Protein AF-A0A416JTW6-F1 (afdb_monomer_lite)

Secondary structure (DSSP, 8-state):
--EEEEEEES-SS-TTSS-EEEEE-HHHHHHHHHHS-TT-TT---EEEEEEESSSTTTT-EEESEETTEE-HHHHTT-HHHHH-HHHHHHHHHHHHH-TTSEETTHHHHHHHHH-TT-THHHHTTTSSSGGG---S-S------S-------PPPHHHHHHHHHHHHHH-PPPP-----------

Sequence (185 aa):
MGQITFYTAECMEFPSLGEYHNNLTLQEAVAAYQAIPANRLHGIKGIGFTLEDGSIYSGMEYPLVRGNRIDLDNLCLVEHFKESPLVQEAVIDLVRALPDLTVDDRENFLLMLTDPKNHLKNAEVQVEDDYGMIDGIINNGERSKDKEPGMDKPSVLGQLSQAKKECAERKPPELGKPGKDEPEL

Structure (mmCIF, N/CA/C/O backbone):
data_AF-A0A416JTW6-F1
#
_entry.id   AF-A0A416JTW6-F1
#
loop_
_atom_site.group_PDB
_atom_site.id
_atom_site.type_symbol
_atom_site.label_atom_id
_atom_site.label_alt_id
_atom_site.label_comp_id
_atom_site.label_asym_id
_atom_site.label_entity_id
_atom_site.label_seq_id
_atom_site.pdbx_PDB_ins_code
_atom_site.Cartn_x
_atom_site.Cartn_y
_atom_site.Cartn_z
_atom_site.occupancy
_atom_site.B_iso_or_equiv
_atom_site.auth_seq_id
_atom_site.auth_comp_id
_atom_site.auth_asym_id
_atom_site.auth_atom_id
_atom_site.pdbx_PDB_model_num
ATOM 1 N N . MET A 1 1 ? -16.088 13.404 3.986 1.00 62.94 1 MET A N 1
ATOM 2 C CA . MET A 1 1 ? -15.730 12.038 3.552 1.00 62.94 1 MET A CA 1
ATOM 3 C C . MET A 1 1 ? -14.269 12.075 3.181 1.00 62.94 1 MET A C 1
ATOM 5 O O . MET A 1 1 ? -13.893 13.030 2.514 1.00 62.94 1 MET A O 1
ATOM 9 N N . GLY A 1 2 ? -13.476 11.112 3.648 1.00 82.81 2 GLY A N 1
ATOM 10 C CA . GLY A 1 2 ? -12.107 10.964 3.165 1.00 82.81 2 GLY A CA 1
ATOM 11 C C . GLY A 1 2 ? -12.083 10.283 1.796 1.00 82.81 2 GLY A C 1
ATOM 12 O O . GLY A 1 2 ? -13.014 9.547 1.463 1.00 82.81 2 GLY A O 1
ATOM 13 N N . GLN A 1 3 ? -11.030 10.516 1.023 1.00 93.00 3 GLN A N 1
ATOM 14 C CA . GLN A 1 3 ? -10.709 9.779 -0.198 1.00 93.00 3 GLN A CA 1
ATOM 15 C C . GLN A 1 3 ? -9.392 9.024 0.008 1.00 93.00 3 GLN A C 1
ATOM 17 O O . GLN A 1 3 ? -8.514 9.492 0.725 1.00 93.00 3 GLN A O 1
ATOM 22 N N . ILE A 1 4 ? -9.244 7.862 -0.625 1.00 94.81 4 ILE A N 1
ATOM 23 C CA . ILE A 1 4 ? -7.961 7.166 -0.745 1.00 94.81 4 ILE A CA 1
ATOM 24 C C . ILE A 1 4 ? -7.639 6.989 -2.230 1.00 94.81 4 ILE A C 1
ATOM 26 O O . ILE A 1 4 ? -8.513 6.630 -3.022 1.00 94.81 4 ILE A O 1
ATOM 30 N N . THR A 1 5 ? -6.402 7.285 -2.614 1.00 97.38 5 THR A N 1
ATOM 31 C CA . THR A 1 5 ? -5.855 7.018 -3.951 1.00 97.38 5 THR A CA 1
ATOM 32 C C . THR A 1 5 ? -4.564 6.224 -3.816 1.00 97.38 5 THR A C 1
ATOM 34 O O . THR A 1 5 ? -3.961 6.183 -2.743 1.00 97.38 5 THR A O 1
ATOM 37 N N . PHE A 1 6 ? -4.146 5.563 -4.892 1.00 97.62 6 PHE A N 1
ATOM 38 C CA . PHE A 1 6 ? -2.972 4.697 -4.885 1.00 97.62 6 PHE A CA 1
ATOM 39 C C . PHE A 1 6 ? -1.895 5.196 -5.842 1.00 97.62 6 PHE A C 1
ATOM 41 O O . PHE A 1 6 ? -2.166 5.868 -6.843 1.00 97.62 6 PHE A O 1
ATOM 48 N N . TYR A 1 7 ? -0.657 4.831 -5.532 1.00 96.88 7 TYR A N 1
ATOM 49 C CA . TYR A 1 7 ? 0.482 4.986 -6.421 1.00 96.88 7 TYR A CA 1
ATOM 50 C C . TYR A 1 7 ? 1.257 3.674 -6.526 1.00 96.88 7 TYR A C 1
ATOM 52 O O . TYR A 1 7 ? 1.125 2.764 -5.707 1.00 96.88 7 TYR A O 1
ATOM 60 N N . THR A 1 8 ? 2.057 3.554 -7.574 1.00 95.62 8 THR A N 1
ATOM 61 C CA . THR A 1 8 ? 2.935 2.417 -7.835 1.00 95.62 8 THR A CA 1
ATOM 62 C C . THR A 1 8 ? 4.278 2.947 -8.293 1.00 95.62 8 THR A C 1
ATOM 64 O O . THR A 1 8 ? 4.330 3.800 -9.177 1.00 95.62 8 THR A O 1
ATOM 67 N N . ALA A 1 9 ? 5.354 2.429 -7.709 1.00 93.88 9 ALA A N 1
ATOM 68 C CA . ALA A 1 9 ? 6.716 2.819 -8.044 1.00 93.88 9 ALA A CA 1
ATOM 69 C C . ALA A 1 9 ? 7.579 1.591 -8.345 1.00 93.88 9 ALA A C 1
ATOM 71 O O . ALA A 1 9 ? 7.446 0.545 -7.708 1.00 93.88 9 ALA A O 1
ATOM 72 N N . GLU A 1 10 ? 8.522 1.743 -9.271 1.00 91.88 10 GLU A N 1
ATOM 73 C CA . GLU A 1 10 ? 9.615 0.797 -9.488 1.00 91.88 10 GLU A CA 1
ATOM 74 C C . GLU A 1 10 ? 10.565 0.754 -8.284 1.00 91.88 10 GLU A C 1
ATOM 76 O O . GLU A 1 10 ? 11.106 -0.305 -7.982 1.00 91.88 10 GLU A O 1
ATOM 81 N N . CYS A 1 11 ? 10.724 1.861 -7.553 1.00 91.06 11 CYS A N 1
ATOM 82 C CA . CYS A 1 11 ? 11.551 1.926 -6.353 1.00 91.06 11 CYS A CA 1
ATOM 83 C C . CYS A 1 11 ? 10.837 2.651 -5.201 1.00 91.06 11 CYS A C 1
ATOM 85 O O . CYS A 1 11 ? 10.720 3.872 -5.200 1.00 91.06 11 CYS A O 1
ATOM 87 N N . MET A 1 12 ? 10.408 1.913 -4.174 1.00 90.31 12 MET A N 1
ATOM 88 C CA . MET A 1 12 ? 9.758 2.472 -2.976 1.00 90.31 12 MET A CA 1
ATOM 89 C C . MET A 1 12 ? 10.723 3.197 -2.015 1.00 90.31 12 MET A C 1
ATOM 91 O O . MET A 1 12 ? 10.277 3.764 -1.021 1.00 90.31 12 MET A O 1
ATOM 95 N N . GLU A 1 13 ? 12.034 3.173 -2.277 1.00 87.88 13 GLU A N 1
ATOM 96 C CA . GLU A 1 13 ? 13.031 3.990 -1.560 1.00 87.88 13 GLU A CA 1
ATOM 97 C C . GLU A 1 13 ? 13.219 5.363 -2.222 1.00 87.88 13 GLU A C 1
ATOM 99 O O . GLU A 1 13 ? 13.427 6.365 -1.541 1.00 87.88 13 GLU A O 1
ATOM 104 N N . PHE A 1 14 ? 13.094 5.416 -3.552 1.00 87.00 14 PHE A N 1
ATOM 105 C CA . PHE A 1 14 ? 13.214 6.627 -4.360 1.00 87.00 14 PHE A CA 1
ATOM 106 C C . PHE A 1 14 ? 12.145 6.611 -5.467 1.00 87.00 14 PHE A C 1
ATOM 108 O O . PHE A 1 14 ? 12.467 6.269 -6.605 1.00 87.00 14 PHE A O 1
ATOM 115 N N . PRO A 1 15 ? 10.879 6.983 -5.181 1.00 82.44 15 PRO A N 1
ATOM 116 C CA . PRO A 1 15 ? 9.777 6.844 -6.144 1.00 82.44 15 PRO A CA 1
ATOM 117 C C . PRO A 1 15 ? 9.966 7.607 -7.463 1.00 82.44 15 PRO A C 1
ATOM 119 O O . PRO A 1 15 ? 9.372 7.247 -8.471 1.00 82.44 15 PRO A O 1
ATOM 122 N N . SER A 1 16 ? 10.832 8.623 -7.485 1.00 81.06 16 SER A N 1
ATOM 123 C CA . SER A 1 16 ? 11.230 9.371 -8.683 1.00 81.06 16 SER A CA 1
ATOM 124 C C . SER A 1 16 ? 12.323 8.701 -9.537 1.00 81.06 16 SER A C 1
ATOM 126 O O . SER A 1 16 ? 12.704 9.252 -10.571 1.00 81.06 16 SER A O 1
ATOM 128 N N . LEU A 1 17 ? 12.848 7.537 -9.131 1.00 82.56 17 LEU A N 1
ATOM 129 C CA . LEU A 1 17 ? 13.844 6.760 -9.873 1.00 82.56 17 LEU A CA 1
ATOM 130 C C . LEU A 1 17 ? 13.213 5.501 -10.482 1.00 82.56 17 LEU A C 1
ATOM 132 O O . LEU A 1 17 ? 13.081 4.469 -9.825 1.00 82.56 17 LEU A O 1
ATOM 136 N N . GLY A 1 18 ? 12.886 5.591 -11.771 1.00 86.06 18 GLY A N 1
ATOM 137 C CA . GLY A 1 18 ? 12.308 4.504 -12.559 1.00 86.06 18 GLY A CA 1
ATOM 138 C C . GLY A 1 18 ? 10.881 4.817 -12.995 1.00 86.06 18 GLY A C 1
ATOM 139 O O . GLY A 1 18 ? 10.525 5.972 -13.228 1.00 86.06 18 GLY A O 1
ATOM 140 N N . GLU A 1 19 ? 10.076 3.774 -13.148 1.00 90.25 19 GLU A N 1
ATOM 141 C CA . GLU A 1 19 ? 8.664 3.884 -13.508 1.00 90.25 19 GLU A CA 1
ATOM 142 C C . GLU A 1 19 ? 7.791 4.246 -12.289 1.00 90.25 19 GLU A C 1
ATOM 144 O O . GLU A 1 19 ? 7.900 3.613 -11.239 1.00 90.25 19 GLU A O 1
ATOM 149 N N . TYR A 1 20 ? 6.923 5.255 -12.417 1.00 93.19 20 TYR A N 1
ATOM 150 C CA . TYR A 1 20 ? 6.040 5.730 -11.344 1.00 93.19 20 TYR A CA 1
ATOM 151 C C . TYR A 1 20 ? 4.679 6.155 -11.909 1.00 93.19 20 TYR A C 1
ATOM 153 O O . TYR A 1 20 ? 4.612 6.876 -12.906 1.00 93.19 20 TYR A O 1
ATOM 161 N N . HIS A 1 21 ? 3.605 5.725 -11.246 1.00 94.31 21 HIS A N 1
ATOM 162 C CA . HIS A 1 21 ? 2.209 5.985 -11.608 1.00 94.31 21 HIS A CA 1
ATOM 163 C C . HIS A 1 21 ? 1.431 6.370 -10.341 1.00 94.31 21 HIS A C 1
ATOM 165 O O . HIS A 1 21 ? 1.578 5.691 -9.328 1.00 94.31 21 HIS A O 1
ATOM 171 N N . ASN A 1 22 ? 0.598 7.414 -10.368 1.00 95.12 22 ASN A N 1
ATOM 172 C CA . ASN A 1 22 ? -0.172 7.869 -9.200 1.00 95.12 22 ASN A CA 1
ATOM 173 C C . ASN A 1 22 ? -1.623 8.241 -9.542 1.00 95.12 22 ASN A C 1
ATOM 175 O O . ASN A 1 22 ? -2.023 8.202 -10.703 1.00 95.12 22 ASN A O 1
ATOM 179 N N . ASN A 1 23 ? -2.405 8.594 -8.513 1.00 95.00 23 ASN A N 1
ATOM 180 C CA . ASN A 1 23 ? -3.848 8.861 -8.607 1.00 95.00 23 ASN A CA 1
ATOM 181 C C . ASN A 1 23 ? -4.662 7.659 -9.130 1.00 95.00 23 ASN A C 1
ATOM 183 O O . ASN A 1 23 ? -5.712 7.828 -9.747 1.00 95.00 23 ASN A O 1
ATOM 187 N N . LEU A 1 24 ? -4.169 6.446 -8.871 1.00 96.62 24 LEU A N 1
ATOM 188 C CA . LEU A 1 24 ? -4.749 5.188 -9.329 1.00 96.62 24 LEU A CA 1
ATOM 189 C C . LEU A 1 24 ? -5.853 4.693 -8.386 1.00 96.62 24 LEU A C 1
ATOM 191 O O . LEU A 1 24 ? -5.835 4.967 -7.181 1.00 96.62 24 LEU A O 1
ATOM 195 N N . THR A 1 25 ? -6.759 3.870 -8.913 1.00 96.88 25 THR A N 1
ATOM 196 C CA . THR A 1 25 ? -7.507 2.898 -8.101 1.00 96.88 25 THR A CA 1
ATOM 197 C C . THR A 1 25 ? -6.591 1.765 -7.621 1.00 96.88 25 THR A C 1
ATOM 199 O O . THR A 1 25 ? -5.505 1.542 -8.163 1.00 96.88 25 THR A O 1
ATOM 202 N N . LEU A 1 26 ? -7.032 1.001 -6.616 1.00 95.88 26 LEU A N 1
ATOM 203 C CA . LEU A 1 26 ? -6.270 -0.143 -6.101 1.00 95.88 26 LEU A CA 1
ATOM 204 C C . LEU A 1 26 ? -6.013 -1.196 -7.193 1.00 95.88 26 LEU A C 1
ATOM 206 O O . LEU A 1 26 ? -4.926 -1.760 -7.273 1.00 95.88 26 LEU A O 1
ATOM 210 N N . GLN A 1 27 ? -6.996 -1.435 -8.062 1.00 96.38 27 GLN A N 1
ATOM 211 C CA . GLN A 1 27 ? -6.914 -2.405 -9.154 1.00 96.38 27 GLN A CA 1
ATOM 212 C C . GLN A 1 27 ? -5.903 -1.970 -10.227 1.00 96.38 27 GLN A C 1
ATOM 214 O O . GLN A 1 27 ? -5.129 -2.796 -10.711 1.00 96.38 27 GLN A O 1
ATOM 219 N N . GLU A 1 28 ? -5.860 -0.679 -10.564 1.00 97.50 28 GLU A N 1
ATOM 220 C CA . GLU A 1 28 ? -4.860 -0.116 -11.482 1.00 97.50 28 GLU A CA 1
ATOM 221 C C . GLU A 1 28 ? -3.451 -0.149 -10.875 1.00 97.50 28 GLU A C 1
ATOM 223 O O . GLU A 1 28 ? -2.501 -0.508 -11.570 1.00 97.50 28 GLU A O 1
ATOM 228 N N . ALA A 1 29 ? -3.309 0.138 -9.576 1.00 96.88 29 ALA A N 1
ATOM 229 C CA . ALA A 1 29 ? -2.034 0.028 -8.866 1.00 96.88 29 ALA A CA 1
ATOM 230 C C . ALA A 1 29 ? -1.525 -1.424 -8.804 1.00 96.88 29 ALA A C 1
ATOM 232 O O . ALA A 1 29 ? -0.354 -1.688 -9.073 1.00 96.88 29 ALA A O 1
ATOM 233 N N . VAL A 1 30 ? -2.406 -2.396 -8.542 1.00 96.31 30 VAL A N 1
ATOM 234 C CA . VAL A 1 30 ? -2.070 -3.829 -8.611 1.00 96.31 30 VAL A CA 1
ATOM 235 C C . VAL A 1 30 ? -1.633 -4.230 -10.025 1.00 96.31 30 VAL A C 1
ATOM 237 O O . VAL A 1 30 ? -0.623 -4.922 -10.173 1.00 96.31 30 VAL A O 1
ATOM 240 N N . ALA A 1 31 ? -2.328 -3.766 -11.068 1.00 96.06 31 ALA A N 1
ATOM 241 C CA . ALA A 1 31 ? -1.964 -4.049 -12.457 1.00 96.06 31 ALA A CA 1
ATOM 242 C C . ALA A 1 31 ? -0.606 -3.431 -12.846 1.00 96.06 31 ALA A C 1
ATOM 244 O O . ALA A 1 31 ? 0.233 -4.115 -13.437 1.00 96.06 31 ALA A O 1
ATOM 245 N N . ALA A 1 32 ? -0.347 -2.176 -12.465 1.00 94.69 32 ALA A N 1
ATOM 246 C CA . ALA A 1 32 ? 0.940 -1.514 -12.674 1.00 94.69 32 ALA A CA 1
ATOM 247 C C . ALA A 1 32 ? 2.072 -2.228 -11.912 1.00 94.69 32 ALA A C 1
ATOM 249 O O . ALA A 1 32 ? 3.123 -2.523 -12.483 1.00 94.69 32 ALA A O 1
ATOM 250 N N . TYR A 1 33 ? 1.839 -2.600 -10.648 1.00 93.94 33 TYR A N 1
ATOM 251 C CA . TYR A 1 33 ? 2.798 -3.351 -9.838 1.00 93.94 33 TYR A CA 1
ATOM 252 C C . TYR A 1 33 ? 3.132 -4.707 -10.470 1.00 93.94 33 TYR A C 1
ATOM 254 O O . TYR A 1 33 ? 4.302 -5.095 -10.494 1.00 93.94 33 TYR A O 1
ATOM 262 N N . GLN A 1 34 ? 2.147 -5.425 -11.017 1.00 92.69 34 GLN A N 1
ATOM 263 C CA . GLN A 1 34 ? 2.380 -6.677 -11.744 1.00 92.69 34 GLN A CA 1
ATOM 264 C C . GLN A 1 34 ? 3.157 -6.454 -13.054 1.00 92.69 34 GLN A C 1
ATOM 266 O O . GLN A 1 34 ? 4.040 -7.254 -13.368 1.00 92.69 34 GLN A O 1
ATOM 271 N N . ALA A 1 35 ? 2.881 -5.366 -13.780 1.00 92.62 35 ALA A N 1
ATOM 272 C CA . ALA A 1 35 ? 3.529 -5.042 -15.051 1.00 92.62 35 ALA A CA 1
ATOM 273 C C . ALA A 1 35 ? 5.026 -4.697 -14.921 1.00 92.62 35 ALA A C 1
ATOM 275 O O . ALA A 1 35 ? 5.798 -5.027 -15.824 1.00 92.62 35 ALA A O 1
ATOM 276 N N . ILE A 1 36 ? 5.461 -4.083 -13.810 1.00 88.06 36 ILE A N 1
ATOM 277 C CA . ILE A 1 36 ? 6.883 -3.774 -13.569 1.00 88.06 36 ILE A CA 1
ATOM 278 C C . ILE A 1 36 ? 7.686 -5.090 -13.469 1.00 88.06 36 ILE A C 1
ATOM 280 O O . ILE A 1 36 ? 7.482 -5.871 -12.526 1.00 88.06 36 ILE A O 1
ATOM 284 N N . PRO A 1 37 ? 8.620 -5.369 -14.400 1.00 82.56 37 PRO A N 1
ATOM 285 C CA . PRO A 1 37 ? 9.255 -6.675 -14.492 1.00 82.56 37 PRO A CA 1
ATOM 286 C C . PRO A 1 37 ? 10.355 -6.835 -13.435 1.00 82.56 37 PRO A C 1
ATOM 288 O O . PRO A 1 37 ? 11.243 -5.996 -13.291 1.00 82.56 37 PRO A O 1
ATOM 291 N N . ALA A 1 38 ? 10.331 -7.964 -12.721 1.00 73.31 38 ALA A N 1
ATOM 292 C CA . ALA A 1 38 ? 11.203 -8.246 -11.573 1.00 73.31 38 ALA A CA 1
ATOM 293 C C . ALA A 1 38 ? 12.709 -8.395 -11.902 1.00 73.31 38 ALA A C 1
ATOM 295 O O . ALA A 1 38 ? 13.506 -8.693 -11.018 1.00 73.31 38 ALA A O 1
ATOM 296 N N . ASN A 1 39 ? 13.113 -8.203 -13.162 1.00 75.12 39 ASN A N 1
ATOM 297 C CA . ASN A 1 39 ? 14.511 -8.189 -13.595 1.00 75.12 39 ASN A CA 1
ATOM 298 C C . ASN A 1 39 ? 15.135 -6.778 -13.640 1.00 75.12 39 ASN A C 1
ATOM 300 O O . ASN A 1 39 ? 16.332 -6.671 -13.916 1.00 75.12 39 ASN A O 1
ATOM 304 N N . ARG A 1 40 ? 14.379 -5.703 -13.359 1.00 73.69 40 ARG A N 1
ATOM 305 C CA . ARG A 1 40 ? 14.948 -4.362 -13.124 1.00 73.69 40 ARG A CA 1
ATOM 306 C C . ARG A 1 40 ? 15.652 -4.349 -11.755 1.00 73.69 40 ARG A C 1
ATOM 308 O O . ARG A 1 40 ? 15.060 -4.056 -10.725 1.00 73.69 40 ARG A O 1
ATOM 315 N N . LEU A 1 41 ? 16.934 -4.724 -11.772 1.00 58.97 41 LEU A N 1
ATOM 316 C CA . LEU A 1 41 ? 17.793 -5.128 -10.639 1.00 58.97 41 LEU A CA 1
ATOM 317 C C . LEU A 1 41 ? 17.932 -4.169 -9.436 1.00 58.97 41 LEU A C 1
ATOM 319 O O . LEU A 1 41 ? 18.606 -4.529 -8.470 1.00 58.97 41 LEU A O 1
ATOM 323 N N . HIS A 1 42 ? 17.376 -2.958 -9.489 1.00 66.06 42 HIS A N 1
ATOM 324 C CA . HIS A 1 42 ? 17.689 -1.871 -8.549 1.00 66.06 42 HIS A CA 1
ATOM 325 C C . HIS A 1 42 ? 16.457 -1.162 -7.968 1.00 66.06 42 HIS A C 1
ATOM 327 O O . HIS A 1 42 ? 16.608 -0.177 -7.252 1.00 66.06 42 HIS A O 1
ATOM 333 N N . GLY A 1 43 ? 15.253 -1.658 -8.260 1.00 73.31 43 GLY A N 1
ATOM 334 C CA . GLY A 1 43 ? 14.006 -1.123 -7.729 1.00 73.31 43 GLY A CA 1
ATOM 335 C C . GLY A 1 43 ? 13.324 -2.093 -6.766 1.00 73.31 43 GLY A C 1
ATOM 336 O O . GLY A 1 43 ? 12.892 -3.175 -7.171 1.00 73.31 43 GLY A O 1
ATOM 337 N N . ILE A 1 44 ? 13.171 -1.705 -5.495 1.00 88.19 44 ILE A N 1
ATOM 338 C CA . ILE A 1 44 ? 12.208 -2.359 -4.595 1.00 88.19 44 ILE A CA 1
ATOM 339 C C . ILE A 1 44 ? 10.816 -1.886 -5.022 1.00 88.19 44 ILE A C 1
ATOM 341 O O . ILE A 1 44 ? 10.290 -0.924 -4.461 1.00 88.19 44 ILE A O 1
ATOM 345 N N . LYS A 1 45 ? 10.246 -2.515 -6.058 1.00 91.75 45 LYS A N 1
ATOM 346 C CA . LYS A 1 45 ? 8.942 -2.111 -6.603 1.00 91.75 45 LYS A CA 1
ATOM 347 C C . LYS A 1 45 ? 7.827 -2.274 -5.578 1.00 91.75 45 LYS A C 1
ATOM 349 O O . LYS A 1 45 ? 7.897 -3.158 -4.725 1.00 91.75 45 LYS A O 1
ATOM 354 N N . GLY A 1 46 ? 6.781 -1.466 -5.668 1.00 93.88 46 GLY A N 1
ATOM 355 C CA . GLY A 1 46 ? 5.689 -1.544 -4.709 1.00 93.88 46 GLY A CA 1
ATOM 356 C C . GLY A 1 46 ? 4.517 -0.627 -5.006 1.00 93.88 46 GLY A C 1
ATOM 357 O O . GLY A 1 46 ? 4.453 0.025 -6.047 1.00 93.88 46 GLY A O 1
ATOM 358 N N . ILE A 1 47 ? 3.590 -0.627 -4.056 1.00 96.38 47 ILE A N 1
ATOM 359 C CA . ILE A 1 47 ? 2.333 0.116 -4.056 1.00 96.38 47 ILE A CA 1
ATOM 360 C C . ILE A 1 47 ? 2.316 0.952 -2.780 1.00 96.38 47 ILE A C 1
ATOM 362 O O . ILE A 1 47 ? 2.718 0.482 -1.712 1.00 96.38 47 ILE A O 1
ATOM 366 N N . GLY A 1 48 ? 1.818 2.174 -2.871 1.00 95.81 48 GLY A N 1
ATOM 367 C CA . GLY A 1 48 ? 1.463 2.970 -1.707 1.00 95.81 48 GLY A CA 1
ATOM 368 C C . GLY A 1 48 ? 0.124 3.663 -1.897 1.00 95.81 48 GLY A C 1
ATOM 369 O O . GLY A 1 48 ? -0.534 3.502 -2.928 1.00 95.81 48 GLY A O 1
ATOM 370 N N . PHE A 1 49 ? -0.285 4.412 -0.883 1.00 96.62 49 PHE A N 1
ATOM 371 C CA . PHE A 1 49 ? -1.538 5.151 -0.864 1.00 96.62 49 PHE A CA 1
ATOM 372 C C . PHE A 1 49 ? -1.321 6.598 -0.434 1.00 96.62 49 PHE A C 1
ATOM 374 O O . PHE A 1 49 ? -0.388 6.909 0.306 1.00 96.62 49 PHE A O 1
ATOM 381 N N . THR A 1 50 ? -2.236 7.456 -0.864 1.00 95.81 50 THR A N 1
ATOM 382 C CA . THR A 1 50 ? -2.431 8.802 -0.335 1.00 95.81 50 THR A CA 1
ATOM 383 C C . THR A 1 50 ? -3.823 8.841 0.277 1.00 95.81 50 THR A C 1
ATOM 385 O O . THR A 1 50 ? -4.809 8.499 -0.381 1.00 95.81 50 THR A O 1
ATOM 388 N N . LEU A 1 51 ? -3.908 9.218 1.551 1.00 94.62 51 LEU A N 1
ATOM 389 C CA . LEU A 1 51 ? -5.172 9.433 2.250 1.00 94.62 51 LEU A CA 1
ATOM 390 C C . LEU A 1 51 ? -5.485 10.931 2.228 1.00 94.62 51 LEU A C 1
ATOM 392 O O . LEU A 1 51 ? -4.608 11.746 2.493 1.00 94.62 51 LEU A O 1
ATOM 396 N N . GLU A 1 52 ? -6.723 11.294 1.910 1.00 94.44 52 GLU A N 1
ATOM 397 C CA . GLU A 1 52 ? -7.191 12.679 1.869 1.00 94.44 52 GLU A CA 1
ATOM 398 C C . GLU A 1 52 ? -8.419 12.839 2.760 1.00 94.44 52 GLU A C 1
ATOM 400 O O . GLU A 1 52 ? -9.545 12.562 2.350 1.00 94.44 52 GLU A O 1
ATOM 405 N N . ASP A 1 53 ? -8.195 13.242 4.010 1.00 91.50 53 ASP A N 1
ATOM 406 C CA . ASP A 1 53 ? -9.208 13.301 5.069 1.00 91.50 53 ASP A CA 1
ATOM 407 C C . ASP A 1 53 ? -9.143 14.566 5.947 1.00 91.50 53 ASP A C 1
ATOM 409 O O . ASP A 1 53 ? -10.000 14.756 6.813 1.00 91.50 53 ASP A O 1
ATOM 413 N N . GLY A 1 54 ? -8.172 15.455 5.711 1.00 90.12 54 GLY A N 1
ATOM 414 C CA . GLY A 1 54 ? -7.954 16.672 6.499 1.00 90.12 54 GLY A CA 1
ATOM 415 C C . GLY A 1 54 ? -7.175 16.472 7.806 1.00 90.12 54 GLY A C 1
ATOM 416 O O . GLY A 1 54 ? -7.058 17.416 8.588 1.00 90.12 54 GLY A O 1
ATOM 417 N N . SER A 1 55 ? -6.635 15.276 8.060 1.00 90.44 55 SER A N 1
ATOM 418 C CA . SER A 1 55 ? -5.673 15.028 9.141 1.00 90.44 55 SER A CA 1
ATOM 419 C C . SER A 1 55 ? -4.294 15.640 8.843 1.00 90.44 55 SER A C 1
ATOM 421 O O . SER A 1 55 ? -4.016 16.105 7.738 1.00 90.44 55 SER A O 1
ATOM 423 N N . ILE A 1 56 ? -3.370 15.570 9.810 1.00 92.00 56 ILE A N 1
ATOM 424 C CA . ILE A 1 56 ? -1.949 15.916 9.593 1.00 92.00 56 ILE A CA 1
ATOM 425 C C . ILE A 1 56 ? -1.224 14.966 8.619 1.00 92.00 56 ILE A C 1
ATOM 427 O O . ILE A 1 56 ? -0.080 15.229 8.256 1.00 92.00 56 ILE A O 1
ATOM 431 N N . TYR A 1 57 ? -1.878 13.870 8.225 1.00 91.25 57 TYR A N 1
ATOM 432 C CA . TYR A 1 57 ? -1.393 12.882 7.264 1.00 91.25 57 TYR A CA 1
ATOM 433 C C . TYR A 1 57 ? -2.061 13.030 5.881 1.00 91.25 57 TYR A C 1
ATOM 435 O O . TYR A 1 57 ? -1.728 12.281 4.964 1.00 91.25 57 TYR A O 1
ATOM 443 N N . SER A 1 58 ? -2.995 13.980 5.725 1.00 93.19 58 SER A N 1
ATOM 444 C CA . SER A 1 58 ? -3.723 14.224 4.473 1.00 93.19 58 SER A CA 1
ATOM 445 C C . SER A 1 58 ? -2.769 14.654 3.355 1.00 93.19 58 SER A C 1
ATOM 447 O O . SER A 1 58 ? -1.901 15.502 3.572 1.00 93.19 58 SER A O 1
ATOM 449 N N . GLY A 1 59 ? -2.929 14.082 2.162 1.00 91.81 59 GLY A N 1
ATOM 450 C CA . GLY A 1 59 ? -2.154 14.443 0.969 1.00 91.81 59 GLY A CA 1
ATOM 451 C C . GLY A 1 59 ? -0.705 13.942 0.965 1.00 91.81 59 GLY A C 1
ATOM 452 O O . GLY A 1 59 ? 0.061 14.292 0.069 1.00 91.81 59 GLY A O 1
ATOM 453 N N . MET A 1 60 ? -0.319 13.118 1.944 1.00 92.88 60 MET A N 1
ATOM 454 C CA . MET A 1 60 ? 1.012 12.515 2.041 1.00 92.88 60 MET A CA 1
ATOM 455 C C . MET A 1 60 ? 1.000 11.064 1.527 1.00 92.88 60 MET A C 1
ATOM 457 O O . MET A 1 60 ? 0.074 10.302 1.803 1.00 92.88 60 MET A O 1
ATOM 461 N N . GLU A 1 61 ? 2.039 10.685 0.778 1.00 93.50 61 GLU A N 1
ATOM 462 C CA . GLU A 1 61 ? 2.220 9.337 0.215 1.00 93.50 61 GLU A CA 1
ATOM 463 C C . GLU A 1 61 ? 2.846 8.375 1.241 1.00 93.50 61 GLU A C 1
ATOM 465 O O . GLU A 1 61 ? 3.915 8.652 1.793 1.00 93.50 61 GLU A O 1
ATOM 470 N N . TYR A 1 62 ? 2.210 7.217 1.452 1.00 93.69 62 TYR A N 1
ATOM 471 C CA . TYR A 1 62 ? 2.674 6.168 2.364 1.00 93.69 62 TYR A CA 1
ATOM 472 C C . TYR A 1 62 ? 2.830 4.811 1.662 1.00 93.69 62 TYR A C 1
ATOM 474 O O . TYR A 1 62 ? 1.933 4.386 0.929 1.00 93.69 62 TYR A O 1
ATOM 482 N N . PRO A 1 63 ? 3.937 4.083 1.902 1.00 93.69 63 PRO A N 1
ATOM 483 C CA . PRO A 1 63 ? 4.135 2.745 1.362 1.00 93.69 63 PRO A CA 1
ATOM 484 C C . PRO A 1 63 ? 3.175 1.747 2.019 1.00 93.69 63 PRO A C 1
ATOM 486 O O . PRO A 1 63 ? 2.986 1.763 3.232 1.00 93.69 63 PRO A O 1
ATOM 489 N N . LEU A 1 64 ? 2.618 0.846 1.210 1.00 93.94 64 LEU A N 1
ATOM 490 C CA . LEU A 1 64 ? 1.781 -0.270 1.665 1.00 93.94 64 LEU A CA 1
ATOM 491 C C . LEU A 1 64 ? 2.374 -1.625 1.247 1.00 93.94 64 LEU A C 1
ATOM 493 O O . LEU A 1 64 ? 2.273 -2.605 1.977 1.00 93.94 64 LEU A O 1
ATOM 497 N N . VAL A 1 65 ? 3.048 -1.669 0.097 1.00 94.31 65 VAL A N 1
ATOM 498 C CA . VAL A 1 65 ? 3.796 -2.819 -0.418 1.00 94.31 65 VAL A CA 1
ATOM 499 C C . VAL A 1 65 ? 5.241 -2.412 -0.680 1.00 94.31 65 VAL A C 1
ATOM 501 O O . VAL A 1 65 ? 5.488 -1.403 -1.341 1.00 94.31 65 VAL A O 1
ATOM 504 N N . ARG A 1 66 ? 6.195 -3.239 -0.244 1.00 92.12 66 ARG A N 1
ATOM 505 C CA . ARG A 1 66 ? 7.616 -3.145 -0.607 1.00 92.12 66 ARG A CA 1
ATOM 506 C C . ARG A 1 66 ? 8.112 -4.494 -1.116 1.00 92.12 66 ARG A C 1
ATOM 508 O O . ARG A 1 66 ? 8.216 -5.456 -0.358 1.00 92.12 66 ARG A O 1
ATOM 515 N N . GLY A 1 67 ? 8.434 -4.580 -2.403 1.00 90.75 67 GLY A N 1
ATOM 516 C CA . GLY A 1 67 ? 8.716 -5.859 -3.048 1.00 90.75 67 GLY A CA 1
ATOM 517 C C . GLY A 1 67 ? 7.532 -6.813 -2.875 1.00 90.75 67 GLY A C 1
ATOM 518 O O . GLY A 1 67 ? 6.384 -6.416 -3.036 1.00 90.75 67 GLY A O 1
ATOM 519 N N . ASN A 1 68 ? 7.801 -8.061 -2.487 1.00 90.81 68 ASN A N 1
ATOM 520 C CA . ASN A 1 68 ? 6.765 -9.073 -2.260 1.00 90.81 68 ASN A CA 1
ATOM 521 C C . ASN A 1 68 ? 6.255 -9.117 -0.799 1.00 90.81 68 ASN A C 1
ATOM 523 O O . ASN A 1 68 ? 6.007 -10.200 -0.266 1.00 90.81 68 ASN A O 1
ATOM 527 N N . ARG A 1 69 ? 6.157 -7.961 -0.128 1.00 92.25 69 ARG A N 1
ATOM 528 C CA . ARG A 1 69 ? 5.813 -7.840 1.300 1.00 92.25 69 ARG A CA 1
ATOM 529 C C . ARG A 1 69 ? 4.859 -6.659 1.543 1.00 92.25 69 ARG A C 1
ATOM 531 O O . ARG A 1 69 ? 5.119 -5.566 1.042 1.00 92.25 69 ARG A O 1
ATOM 538 N N . ILE A 1 70 ? 3.765 -6.880 2.277 1.00 92.94 70 ILE A N 1
ATOM 539 C CA . ILE A 1 70 ? 2.830 -5.828 2.719 1.00 92.94 70 ILE A CA 1
ATOM 540 C C . ILE A 1 70 ? 3.326 -5.277 4.059 1.00 92.94 70 ILE A C 1
ATOM 542 O O . ILE A 1 70 ? 3.348 -6.015 5.041 1.00 92.94 70 ILE A O 1
ATOM 546 N N . ASP A 1 71 ? 3.703 -3.997 4.078 1.00 90.75 71 ASP A N 1
ATOM 547 C CA . ASP A 1 71 ? 4.433 -3.309 5.158 1.00 90.75 71 ASP A CA 1
ATOM 548 C C . ASP A 1 71 ? 3.504 -2.879 6.311 1.00 90.75 71 ASP A C 1
ATOM 550 O O . ASP A 1 71 ? 3.336 -1.695 6.620 1.00 90.75 71 ASP A O 1
ATOM 554 N N . LEU A 1 72 ? 2.841 -3.862 6.928 1.00 88.38 72 LEU A N 1
ATOM 555 C CA . LEU A 1 72 ? 1.907 -3.625 8.033 1.00 88.38 72 LEU A CA 1
ATOM 556 C C . LEU A 1 72 ? 2.613 -3.193 9.321 1.00 88.38 72 LEU A C 1
ATOM 558 O O . LEU A 1 72 ? 2.006 -2.485 10.124 1.00 88.38 72 LEU A O 1
ATOM 562 N N . ASP A 1 73 ? 3.892 -3.548 9.478 1.00 87.44 73 ASP A N 1
ATOM 563 C CA . ASP A 1 73 ? 4.732 -3.109 10.594 1.00 87.44 73 ASP A CA 1
ATOM 564 C C . ASP A 1 73 ? 4.788 -1.572 10.647 1.00 87.44 73 ASP A C 1
ATOM 566 O O . ASP A 1 73 ? 4.462 -0.980 11.675 1.00 87.44 73 ASP A O 1
ATOM 570 N N . ASN A 1 74 ? 5.122 -0.905 9.531 1.00 87.25 74 ASN A N 1
ATOM 571 C CA . ASN A 1 74 ? 5.150 0.562 9.476 1.00 87.25 74 ASN A CA 1
ATOM 572 C C . ASN A 1 74 ? 3.745 1.183 9.473 1.00 87.25 74 ASN A C 1
ATOM 574 O O . ASN A 1 74 ? 3.551 2.240 10.076 1.00 87.25 74 ASN A O 1
ATOM 578 N N . LEU A 1 75 ? 2.761 0.540 8.835 1.00 88.12 75 LEU A N 1
ATOM 579 C CA . LEU A 1 75 ? 1.381 1.037 8.792 1.00 88.12 75 LEU A CA 1
ATOM 580 C C . LEU A 1 75 ? 0.762 1.135 10.198 1.00 88.12 75 LEU A C 1
ATOM 582 O O . LEU A 1 75 ? 0.128 2.133 10.537 1.00 88.12 75 LEU A O 1
ATOM 586 N N . CYS A 1 76 ? 0.993 0.121 11.037 1.00 84.94 76 CYS A N 1
ATOM 587 C CA . CYS A 1 76 ? 0.465 0.036 12.398 1.00 84.94 76 CYS A CA 1
ATOM 588 C C . CYS A 1 76 ? 1.161 0.962 13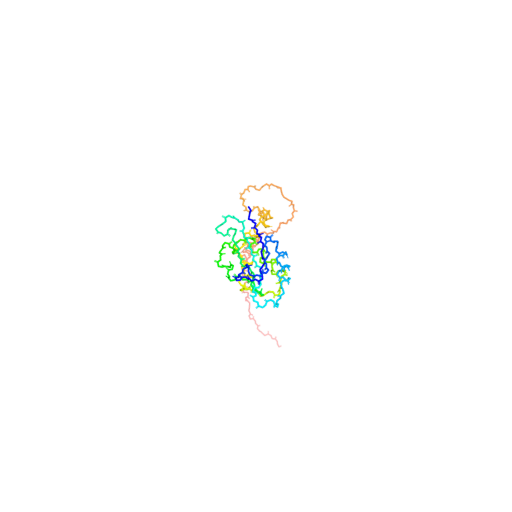.412 1.00 84.94 76 CYS A C 1
ATOM 590 O O . CYS A 1 76 ? 0.623 1.141 14.506 1.00 84.94 76 CYS A O 1
ATOM 592 N N . LEU A 1 77 ? 2.307 1.573 13.074 1.00 86.38 77 LEU A N 1
ATOM 593 C CA . LEU A 1 77 ? 2.936 2.619 13.901 1.00 86.38 77 LEU A CA 1
ATOM 594 C C . LEU A 1 77 ? 2.124 3.923 13.921 1.00 86.38 77 LEU A C 1
ATOM 596 O O . LEU A 1 77 ? 2.305 4.741 14.823 1.00 86.38 77 LEU A O 1
ATOM 600 N N . VAL A 1 78 ? 1.244 4.133 12.937 1.00 88.50 78 VAL A N 1
ATOM 601 C CA . VAL A 1 78 ? 0.384 5.315 12.845 1.00 88.50 78 VAL A CA 1
ATOM 602 C C . VAL A 1 78 ? -1.042 4.920 13.221 1.00 88.50 78 VAL A C 1
ATOM 604 O O . VAL A 1 78 ? -1.785 4.368 12.410 1.00 88.50 78 VAL A O 1
ATOM 607 N N . GLU A 1 79 ? -1.444 5.236 14.455 1.00 86.69 79 GLU A N 1
ATOM 608 C CA . GLU A 1 79 ? -2.779 4.914 14.992 1.00 86.69 79 GLU A CA 1
ATOM 609 C C . GLU A 1 79 ? -3.913 5.414 14.076 1.00 86.69 79 GLU A C 1
ATOM 611 O O . GLU A 1 79 ? -4.886 4.703 13.844 1.00 86.69 79 GLU A O 1
ATOM 616 N N . HIS A 1 80 ? -3.727 6.574 13.438 1.00 89.38 80 HIS A N 1
ATOM 617 C CA . HIS A 1 80 ? -4.664 7.138 12.460 1.00 89.38 80 HIS A CA 1
ATOM 618 C C . HIS A 1 80 ? -4.911 6.229 11.238 1.00 89.38 80 HIS A C 1
ATOM 620 O O . HIS A 1 80 ? -6.046 6.087 10.790 1.00 89.38 80 HIS A O 1
ATOM 626 N N . PHE A 1 81 ? -3.881 5.558 10.708 1.00 88.31 81 PHE A N 1
ATOM 627 C CA . PHE A 1 81 ? -4.043 4.598 9.604 1.00 88.31 81 PHE A CA 1
ATOM 628 C C . PHE A 1 81 ? -4.585 3.258 10.088 1.00 88.31 81 PHE A C 1
ATOM 630 O O . PHE A 1 81 ? -5.392 2.635 9.400 1.00 88.31 81 PHE A O 1
ATOM 637 N N . LYS A 1 82 ? -4.183 2.845 11.292 1.00 84.69 82 LYS A N 1
ATOM 638 C CA . LYS A 1 82 ? -4.682 1.644 11.961 1.00 84.69 82 LYS A CA 1
ATOM 639 C C . LYS A 1 82 ? -6.203 1.699 12.161 1.00 84.69 82 LYS A C 1
ATOM 641 O O . LYS A 1 82 ? -6.890 0.705 11.925 1.00 84.69 82 LYS A O 1
ATOM 646 N N . GLU A 1 83 ? -6.737 2.849 12.563 1.00 84.62 83 GLU A N 1
ATOM 647 C CA . GLU A 1 83 ? -8.173 3.046 12.799 1.00 84.62 83 GLU A CA 1
ATOM 648 C C . GLU A 1 83 ? -8.956 3.455 11.536 1.00 84.62 83 GLU A C 1
ATOM 650 O O . GLU A 1 83 ? -10.167 3.245 11.482 1.00 84.62 83 GLU A O 1
ATOM 655 N N . SER A 1 84 ? -8.290 3.972 10.493 1.00 88.50 84 SER A N 1
ATOM 656 C CA . SER A 1 84 ? -8.939 4.425 9.254 1.00 88.50 84 SER A CA 1
ATOM 657 C C . SER A 1 84 ? -9.703 3.299 8.531 1.00 88.50 84 SER A C 1
ATOM 659 O O . SER A 1 84 ? -9.089 2.335 8.053 1.00 88.50 84 SER A O 1
ATOM 661 N N . PRO A 1 85 ? -11.038 3.423 8.352 1.00 88.56 85 PRO A N 1
ATOM 662 C CA . PRO A 1 85 ? -11.842 2.407 7.677 1.00 88.56 85 PRO A CA 1
ATOM 663 C C . PRO A 1 85 ? -11.378 2.093 6.252 1.00 88.56 85 PRO A C 1
ATOM 665 O O . PRO A 1 85 ? -11.397 0.918 5.881 1.00 88.56 85 PRO A O 1
ATOM 668 N N . LEU A 1 86 ? -10.941 3.127 5.517 1.00 91.19 86 LEU A N 1
ATOM 669 C CA . LEU A 1 86 ? -10.483 3.071 4.123 1.00 91.19 86 LEU A CA 1
ATOM 670 C C . LEU A 1 86 ? -9.142 2.344 3.984 1.00 91.19 86 LEU A C 1
ATOM 672 O O . LEU A 1 86 ? -8.954 1.566 3.054 1.00 91.19 86 LEU A O 1
ATOM 676 N N . VAL A 1 87 ? -8.212 2.572 4.917 1.00 90.81 87 VAL A N 1
ATOM 677 C CA . VAL A 1 87 ? -6.900 1.907 4.904 1.00 90.81 87 VAL A CA 1
ATOM 678 C C . VAL A 1 87 ? -7.063 0.420 5.219 1.00 90.81 87 VAL A C 1
ATOM 680 O O . VAL A 1 87 ? -6.513 -0.419 4.511 1.00 90.81 87 VAL A O 1
ATOM 683 N N . GLN A 1 88 ? -7.880 0.071 6.219 1.00 88.88 88 GLN A N 1
ATOM 684 C CA . GLN A 1 88 ? -8.199 -1.329 6.526 1.00 88.88 88 GLN A CA 1
ATOM 685 C C . GLN A 1 88 ? -8.823 -2.058 5.320 1.00 88.88 88 GLN A C 1
ATOM 687 O O . GLN A 1 88 ? -8.445 -3.190 5.022 1.00 88.88 88 GLN A O 1
ATOM 692 N N . GLU A 1 89 ? -9.763 -1.416 4.619 1.00 90.12 89 GLU A N 1
ATOM 693 C CA . GLU A 1 89 ? -10.409 -1.961 3.417 1.00 90.12 89 GLU A CA 1
ATOM 694 C C . GLU A 1 89 ? -9.409 -2.146 2.266 1.00 90.12 89 GLU A C 1
ATOM 696 O O . GLU A 1 89 ? -9.342 -3.226 1.677 1.00 90.12 89 GLU A O 1
ATOM 701 N N . ALA A 1 90 ? -8.545 -1.154 2.028 1.00 92.31 90 ALA A N 1
ATOM 702 C CA . ALA A 1 90 ? -7.475 -1.234 1.038 1.00 92.31 90 ALA A CA 1
ATOM 703 C C . ALA A 1 90 ? -6.502 -2.398 1.294 1.00 92.31 90 ALA A C 1
ATOM 705 O O . ALA A 1 90 ? -6.123 -3.090 0.351 1.00 92.31 90 ALA A O 1
ATOM 706 N N . VAL A 1 91 ? -6.122 -2.658 2.553 1.00 90.94 91 VAL A N 1
ATOM 707 C CA . VAL A 1 91 ? -5.273 -3.812 2.905 1.00 90.94 91 VAL A CA 1
ATOM 708 C C . VAL A 1 91 ? -6.003 -5.132 2.630 1.00 90.94 91 VAL A C 1
ATOM 710 O O . VAL A 1 91 ? -5.407 -6.057 2.078 1.00 90.94 91 VAL A O 1
ATOM 713 N N . ILE A 1 92 ? -7.290 -5.235 2.982 1.00 89.44 92 ILE A N 1
ATOM 714 C CA . ILE A 1 92 ? -8.097 -6.441 2.737 1.00 89.44 92 ILE A CA 1
ATOM 715 C C . ILE A 1 92 ? -8.181 -6.744 1.235 1.00 89.44 92 ILE A C 1
ATOM 717 O O . ILE A 1 92 ? -7.937 -7.882 0.825 1.00 89.44 92 ILE A O 1
ATOM 721 N N . ASP A 1 93 ? -8.495 -5.747 0.407 1.00 91.94 93 ASP A N 1
ATOM 722 C CA . ASP A 1 93 ? -8.614 -5.933 -1.041 1.00 91.94 93 ASP A CA 1
ATOM 723 C C . ASP A 1 93 ? -7.264 -6.146 -1.730 1.00 91.94 93 ASP A C 1
ATOM 725 O O . ASP A 1 93 ? -7.181 -6.926 -2.678 1.00 91.94 93 ASP A O 1
ATOM 729 N N . LEU A 1 94 ? -6.183 -5.568 -1.205 1.00 92.38 94 LEU A N 1
ATOM 730 C CA . LEU A 1 94 ? -4.824 -5.863 -1.648 1.00 92.38 94 LEU A CA 1
ATOM 731 C C . LEU A 1 94 ? -4.451 -7.334 -1.387 1.00 92.38 94 LEU A C 1
ATOM 733 O O . LEU A 1 94 ? -3.943 -7.998 -2.288 1.00 92.38 94 LEU A O 1
ATOM 737 N N . VAL A 1 95 ? -4.754 -7.868 -0.197 1.00 90.44 95 VAL A N 1
ATOM 738 C CA . VAL A 1 95 ? -4.532 -9.289 0.145 1.00 90.44 95 VAL A CA 1
ATOM 739 C C . VAL A 1 95 ? -5.391 -10.223 -0.719 1.00 90.44 95 VAL A C 1
ATOM 741 O O . VAL A 1 95 ? -4.947 -11.315 -1.072 1.00 90.44 95 VAL A O 1
ATOM 744 N N . ARG A 1 96 ? -6.604 -9.802 -1.108 1.00 90.06 96 ARG A N 1
ATOM 745 C CA . ARG A 1 96 ? -7.457 -10.538 -2.062 1.00 90.06 96 ARG A CA 1
ATOM 746 C C . ARG A 1 96 ? -6.899 -10.507 -3.490 1.00 90.06 96 ARG A C 1
ATOM 748 O O . ARG A 1 96 ? -6.985 -11.513 -4.190 1.00 90.06 96 ARG A O 1
ATOM 755 N N . ALA A 1 97 ? -6.356 -9.371 -3.927 1.00 93.06 97 ALA A N 1
ATOM 756 C CA . ALA A 1 97 ? -5.857 -9.164 -5.287 1.00 93.06 97 ALA A CA 1
ATOM 757 C C . ALA A 1 97 ? -4.448 -9.743 -5.521 1.00 93.06 97 ALA A C 1
ATOM 759 O O . ALA A 1 97 ? -4.117 -10.112 -6.648 1.00 93.06 97 ALA A O 1
ATOM 760 N N . LEU A 1 98 ? -3.626 -9.830 -4.471 1.00 91.69 98 LEU A N 1
ATOM 761 C CA . LEU A 1 98 ? -2.256 -10.345 -4.506 1.00 91.69 98 LEU A CA 1
ATOM 762 C C . LEU A 1 98 ? -2.005 -11.363 -3.368 1.00 91.69 98 LEU A C 1
ATOM 764 O O . LEU A 1 98 ? -1.254 -11.073 -2.433 1.00 91.69 98 LEU A O 1
ATOM 768 N N . PRO A 1 99 ? -2.593 -12.574 -3.438 1.00 89.50 99 PRO A N 1
ATOM 769 C CA . PRO A 1 99 ? -2.479 -13.585 -2.380 1.00 89.50 99 PRO A CA 1
ATOM 770 C C . PRO A 1 99 ? -1.061 -14.161 -2.204 1.00 89.50 99 PRO A C 1
ATOM 772 O O . PRO A 1 99 ? -0.785 -14.782 -1.180 1.00 89.50 99 PRO A O 1
ATOM 775 N N . ASP A 1 100 ? -0.168 -13.956 -3.179 1.00 89.56 100 ASP A N 1
ATOM 776 C CA . ASP A 1 100 ? 1.225 -14.426 -3.156 1.00 89.56 100 ASP A CA 1
ATOM 777 C C . ASP A 1 100 ? 2.185 -13.493 -2.386 1.00 89.56 100 ASP A C 1
ATOM 779 O O . ASP A 1 100 ? 3.377 -13.795 -2.271 1.00 89.56 100 ASP A O 1
ATOM 783 N N . LEU A 1 101 ? 1.711 -12.349 -1.871 1.00 89.69 101 LEU A N 1
ATOM 784 C CA . LEU A 1 101 ? 2.536 -11.464 -1.045 1.00 89.69 101 LEU A CA 1
ATOM 785 C C . LEU A 1 101 ? 2.674 -11.974 0.393 1.00 89.69 101 LEU A C 1
ATOM 787 O O . LEU A 1 101 ? 1.714 -12.411 1.028 1.00 89.69 101 LEU A O 1
ATOM 791 N N . THR A 1 102 ? 3.876 -11.819 0.949 1.00 90.75 102 THR A N 1
ATOM 792 C CA . THR A 1 102 ? 4.097 -11.955 2.390 1.00 90.75 102 THR A CA 1
ATOM 793 C C . THR A 1 102 ? 3.339 -10.842 3.108 1.00 90.75 102 THR A C 1
ATOM 795 O O . THR A 1 102 ? 3.495 -9.670 2.771 1.00 90.75 102 THR A O 1
ATOM 798 N N . VAL A 1 103 ? 2.537 -11.192 4.109 1.00 87.62 103 VAL A N 1
ATOM 799 C CA . VAL A 1 103 ? 1.840 -10.219 4.959 1.00 87.62 103 VAL A CA 1
ATOM 800 C C . VAL A 1 103 ? 2.567 -10.138 6.292 1.00 87.62 103 VAL A C 1
ATOM 802 O O . VAL A 1 103 ? 2.722 -11.160 6.966 1.00 87.62 103 VAL A O 1
ATOM 805 N N . ASP A 1 104 ? 3.008 -8.938 6.656 1.00 83.44 104 ASP A N 1
ATOM 806 C CA . ASP A 1 104 ? 3.711 -8.707 7.915 1.00 83.44 104 ASP A CA 1
ATOM 807 C C . ASP A 1 104 ? 2.776 -8.868 9.103 1.00 83.44 104 ASP A C 1
ATOM 809 O O . ASP A 1 104 ? 1.601 -8.508 9.030 1.00 83.44 104 ASP A O 1
ATOM 813 N N . ASP A 1 105 ? 3.292 -9.489 10.166 1.00 72.44 105 ASP A N 1
ATOM 814 C CA . ASP A 1 105 ? 2.565 -9.746 11.408 1.00 72.44 105 ASP A CA 1
ATOM 815 C C . ASP A 1 105 ? 1.130 -10.270 11.175 1.00 72.44 105 ASP A C 1
ATOM 817 O O . ASP A 1 105 ? 0.172 -9.900 11.852 1.00 72.44 105 ASP A O 1
ATOM 821 N N . ARG A 1 106 ? 0.969 -11.160 10.177 1.00 72.06 106 ARG A N 1
ATOM 822 C CA . ARG A 1 106 ? -0.336 -11.589 9.633 1.00 72.06 106 ARG A CA 1
ATOM 823 C C . ARG A 1 106 ? -1.328 -12.067 10.694 1.00 72.06 106 ARG A C 1
ATOM 825 O O . ARG A 1 106 ? -2.531 -11.925 10.503 1.00 72.06 106 ARG A O 1
ATOM 832 N N . GLU A 1 107 ? -0.839 -12.648 11.787 1.00 71.62 107 GLU A N 1
ATOM 833 C CA . GLU A 1 107 ? -1.654 -13.077 12.929 1.00 71.62 107 GLU A CA 1
ATOM 834 C C . GLU A 1 107 ? -2.184 -11.882 13.737 1.00 71.62 107 GLU A C 1
ATOM 836 O O . GLU A 1 107 ? -3.379 -11.834 14.019 1.00 71.62 107 GLU A O 1
ATOM 841 N N . ASN A 1 108 ? -1.343 -10.878 14.014 1.00 70.19 108 ASN A N 1
ATOM 842 C CA . ASN A 1 108 ? -1.744 -9.594 14.597 1.00 70.19 108 ASN A CA 1
ATOM 843 C C . ASN A 1 108 ? -2.701 -8.825 13.672 1.00 70.19 108 ASN A C 1
ATOM 845 O O . ASN A 1 108 ? -3.662 -8.229 14.156 1.00 70.19 108 ASN A O 1
ATOM 849 N N . PHE A 1 109 ? -2.503 -8.871 12.350 1.00 72.38 109 PHE A N 1
ATOM 850 C CA . PHE A 1 109 ? -3.430 -8.247 11.402 1.00 72.38 109 PHE A CA 1
ATOM 851 C C . PHE A 1 109 ? -4.789 -8.966 11.345 1.00 72.38 109 PHE A C 1
ATOM 853 O O . PHE A 1 109 ? -5.828 -8.311 11.422 1.00 72.38 109 PHE A O 1
ATOM 860 N N . LEU A 1 110 ? -4.814 -10.306 11.285 1.00 68.94 110 LEU A N 1
ATOM 861 C CA . LEU A 1 110 ? -6.066 -11.071 11.380 1.00 68.94 110 LEU A CA 1
ATOM 862 C C . LEU A 1 110 ? -6.779 -10.819 12.711 1.00 68.94 110 LEU A C 1
ATOM 864 O O . LEU A 1 110 ? -8.001 -10.674 12.727 1.00 68.94 110 LEU A O 1
ATOM 868 N N . LEU A 1 111 ? -6.022 -10.742 13.810 1.00 70.12 111 LEU A N 1
ATOM 869 C CA . LEU A 1 111 ? -6.554 -10.388 15.118 1.00 70.12 111 LEU A CA 1
ATOM 870 C C . LEU A 1 111 ? -7.171 -8.988 15.071 1.00 70.12 111 LEU A C 1
ATOM 872 O O . LEU A 1 111 ? -8.343 -8.865 15.372 1.00 70.12 111 LEU A O 1
ATOM 876 N N . MET A 1 112 ? -6.466 -7.967 14.578 1.00 65.25 112 MET A N 1
ATOM 877 C CA . MET A 1 112 ? -6.971 -6.590 14.456 1.00 65.25 112 MET A CA 1
ATOM 878 C C . MET A 1 112 ? -8.223 -6.451 13.561 1.00 65.25 112 MET A C 1
ATOM 880 O O . MET A 1 112 ? -9.084 -5.609 13.829 1.00 65.25 112 MET A O 1
ATOM 884 N N . LEU A 1 113 ? -8.353 -7.275 12.515 1.00 64.94 113 LEU A N 1
ATOM 885 C CA . LEU A 1 113 ? -9.563 -7.341 11.684 1.00 64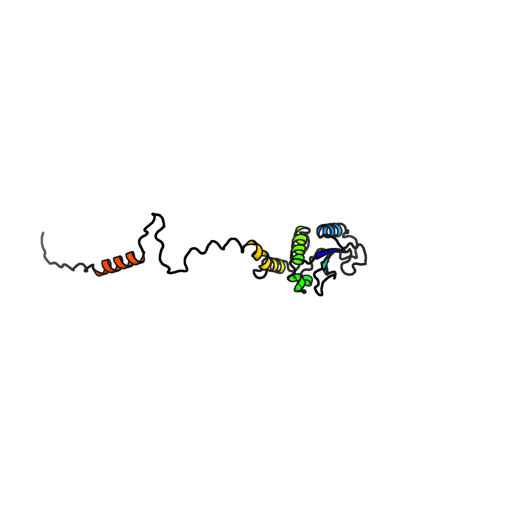.94 113 LEU A CA 1
ATOM 886 C C . LEU A 1 113 ? -10.738 -8.065 12.361 1.00 64.94 113 LEU A C 1
ATOM 888 O O . LEU A 1 113 ? -11.886 -7.832 11.990 1.00 64.94 113 LEU A O 1
ATOM 892 N N . THR A 1 114 ? -10.466 -8.946 13.324 1.00 60.72 114 THR A N 1
ATOM 893 C CA . THR A 1 114 ? -11.478 -9.720 14.068 1.00 60.72 114 THR A CA 1
ATOM 894 C C . THR A 1 114 ? -11.667 -9.240 15.513 1.00 60.72 114 THR A C 1
ATOM 896 O O . THR A 1 114 ? -12.492 -9.795 16.238 1.00 60.72 114 THR A O 1
ATOM 899 N N . ASP A 1 115 ? -10.927 -8.211 15.937 1.00 59.53 115 ASP A N 1
ATOM 900 C CA . ASP A 1 115 ? -10.833 -7.780 17.329 1.00 59.53 115 ASP A CA 1
ATOM 901 C C . ASP A 1 115 ? -12.175 -7.189 17.787 1.00 59.53 115 ASP A C 1
ATOM 903 O O . ASP A 1 115 ? -12.638 -6.205 17.196 1.00 59.53 115 ASP A O 1
ATOM 907 N N . PRO A 1 116 ? -12.804 -7.709 18.859 1.00 50.56 116 PRO A N 1
ATOM 908 C CA . PRO A 1 116 ? -14.099 -7.230 19.340 1.00 50.56 116 PRO A CA 1
ATOM 909 C C . PRO A 1 116 ? -14.077 -5.817 19.963 1.00 50.56 116 PRO A C 1
ATOM 911 O O . PRO A 1 116 ? -15.030 -5.404 20.626 1.00 50.56 116 PRO A O 1
ATOM 914 N N . LYS A 1 117 ? -13.004 -5.044 19.754 1.00 52.66 117 LYS A N 1
ATOM 915 C CA . LYS A 1 117 ? -12.969 -3.583 19.942 1.00 52.66 117 LYS A CA 1
ATOM 916 C C . LYS A 1 117 ? -13.140 -2.790 18.642 1.00 52.66 117 LYS A C 1
ATOM 918 O O . LYS A 1 117 ? -13.605 -1.658 18.701 1.00 52.66 117 LYS A O 1
ATOM 923 N N . ASN A 1 118 ? -12.879 -3.387 17.478 1.00 56.09 118 ASN A N 1
ATOM 924 C CA . ASN A 1 118 ? -13.108 -2.796 16.150 1.00 56.09 118 ASN A CA 1
ATOM 925 C C . ASN A 1 118 ? -14.592 -2.923 15.705 1.00 56.09 118 ASN A C 1
ATOM 927 O O . ASN A 1 118 ? -14.929 -2.905 14.523 1.00 56.09 118 ASN A O 1
ATOM 931 N N . HIS A 1 119 ? -15.511 -3.075 16.669 1.00 50.53 119 HIS A N 1
ATOM 932 C CA . HIS A 1 119 ? -16.931 -3.376 16.449 1.00 50.53 119 HIS A CA 1
ATOM 933 C C . HIS A 1 119 ? -17.734 -2.270 15.750 1.00 50.53 119 HIS A C 1
ATOM 935 O O . HIS A 1 119 ? -18.847 -2.542 15.304 1.00 50.53 119 HIS A O 1
ATOM 941 N N . LEU A 1 120 ? -17.198 -1.052 15.614 1.00 49.59 120 LEU A N 1
ATOM 942 C CA . LEU A 1 120 ? -17.906 0.071 14.984 1.00 49.59 120 LEU A CA 1
ATOM 943 C C . LEU A 1 120 ? -18.354 -0.237 13.542 1.00 49.59 120 LEU A C 1
ATOM 945 O O . LEU A 1 120 ? -19.409 0.235 13.137 1.00 49.59 120 LEU A O 1
ATOM 949 N N . LYS A 1 121 ? -17.625 -1.092 12.805 1.00 48.25 121 LYS A N 1
ATOM 950 C CA . LYS A 1 121 ? -18.016 -1.549 11.456 1.00 48.25 121 LYS A CA 1
ATOM 951 C C . LYS A 1 121 ? -19.156 -2.578 11.434 1.00 48.25 121 LYS A C 1
ATOM 953 O O . LYS A 1 121 ? -19.889 -2.635 10.454 1.00 48.25 121 LYS A O 1
ATOM 958 N N . ASN A 1 122 ? -19.325 -3.377 12.490 1.00 48.78 122 ASN A N 1
ATOM 959 C CA . ASN A 1 122 ? -20.387 -4.394 12.563 1.00 48.78 122 ASN A CA 1
ATOM 960 C C . ASN A 1 122 ? -21.654 -3.868 13.263 1.00 48.78 122 ASN A C 1
ATOM 962 O O . ASN A 1 122 ? -22.735 -4.426 13.082 1.00 48.78 122 ASN A O 1
ATOM 966 N N . ALA A 1 123 ? -21.537 -2.792 14.047 1.00 47.34 123 ALA A N 1
ATOM 967 C CA . ALA A 1 123 ? -22.645 -2.208 14.798 1.00 47.34 123 ALA A CA 1
ATOM 968 C C . ALA A 1 123 ? -23.761 -1.639 13.899 1.00 47.34 123 ALA A C 1
ATOM 970 O O . ALA A 1 123 ? -24.934 -1.782 14.234 1.00 47.34 123 ALA A O 1
ATOM 971 N N . GLU A 1 124 ? -23.431 -1.049 12.745 1.00 47.12 124 GLU A N 1
ATOM 972 C CA . GLU A 1 124 ? -24.433 -0.427 11.857 1.00 47.12 124 GLU A CA 1
ATOM 973 C C . GLU A 1 124 ? -25.391 -1.432 11.187 1.00 47.12 124 GLU A C 1
ATOM 975 O O . GLU A 1 124 ? -26.445 -1.030 10.708 1.00 47.12 124 GLU A O 1
ATOM 980 N N . VAL A 1 125 ? -25.067 -2.733 11.174 1.00 53.06 125 VAL A N 1
ATOM 981 C CA . VAL A 1 125 ? -25.842 -3.769 10.455 1.00 53.06 125 VAL A CA 1
ATOM 982 C C . VAL A 1 125 ? -26.675 -4.661 11.393 1.00 53.06 125 VAL A C 1
ATOM 984 O O . VAL A 1 125 ? -27.476 -5.458 10.918 1.00 53.06 125 VAL A O 1
ATOM 987 N N . GLN A 1 126 ? -26.533 -4.536 12.721 1.00 49.19 126 GLN A N 1
ATOM 988 C CA . GLN A 1 126 ? -27.260 -5.385 13.688 1.00 49.19 126 GLN A CA 1
ATOM 989 C C . GLN A 1 126 ? -28.020 -4.636 14.795 1.00 49.19 126 GLN A C 1
ATOM 991 O O . GLN A 1 126 ? -28.644 -5.280 15.633 1.00 49.19 126 GLN A O 1
ATOM 996 N N . VAL A 1 127 ? -28.010 -3.299 14.825 1.00 52.97 127 VAL A N 1
ATOM 997 C CA . VAL A 1 127 ? -28.740 -2.544 15.864 1.00 52.97 127 VAL A CA 1
ATOM 998 C C . VAL A 1 127 ? -30.258 -2.491 15.621 1.00 52.97 127 VAL A C 1
ATOM 1000 O O . VAL A 1 127 ? -31.000 -2.378 16.591 1.00 52.97 127 VAL A O 1
ATOM 1003 N N . GLU A 1 128 ? -30.751 -2.601 14.381 1.00 54.19 128 GLU A N 1
ATOM 1004 C CA . GLU A 1 128 ? -32.184 -2.379 14.093 1.00 54.19 128 GLU A CA 1
ATOM 1005 C C . GLU A 1 128 ? -33.112 -3.589 14.350 1.00 54.19 128 GLU A C 1
ATOM 1007 O O . GLU A 1 128 ? -34.289 -3.379 14.647 1.00 54.19 128 GLU A O 1
ATOM 1012 N N . ASP A 1 129 ? -32.620 -4.835 14.303 1.00 55.84 129 ASP A N 1
ATOM 1013 C CA . ASP A 1 129 ? -33.483 -6.037 14.326 1.00 55.84 129 ASP A CA 1
ATOM 1014 C C . ASP A 1 129 ? -33.967 -6.469 15.734 1.00 55.84 129 ASP A C 1
ATOM 1016 O O . ASP A 1 129 ? -35.069 -7.006 15.876 1.00 55.84 129 ASP A O 1
ATOM 1020 N N . ASP A 1 130 ? -33.193 -6.226 16.800 1.00 50.66 130 ASP A N 1
ATOM 1021 C CA . ASP A 1 130 ? -33.463 -6.803 18.136 1.00 50.66 130 ASP A CA 1
ATOM 1022 C C . ASP A 1 130 ? -34.460 -6.003 19.007 1.00 50.66 130 ASP A C 1
ATOM 1024 O O . ASP A 1 130 ? -34.880 -6.464 20.076 1.00 50.66 130 ASP A O 1
ATOM 1028 N N . TYR A 1 131 ? -34.926 -4.830 18.556 1.00 55.69 131 TYR A N 1
ATOM 1029 C CA . TYR A 1 131 ? -35.874 -3.993 19.315 1.00 55.69 131 TYR A CA 1
ATOM 1030 C C . TYR A 1 131 ? -37.252 -4.644 19.560 1.00 55.69 131 TYR A C 1
ATOM 1032 O O . TYR A 1 131 ? -38.034 -4.141 20.370 1.00 55.69 131 TYR A O 1
ATOM 1040 N N . GLY A 1 132 ? -37.557 -5.768 18.903 1.00 57.06 132 GLY A N 1
ATOM 1041 C CA . GLY A 1 132 ? -38.809 -6.509 19.076 1.00 57.06 132 GLY A CA 1
ATOM 1042 C C . GLY A 1 132 ? -38.842 -7.533 20.221 1.00 57.06 132 GLY A C 1
ATOM 1043 O O . GLY A 1 132 ? -39.929 -7.996 20.563 1.00 57.06 132 GLY A O 1
ATOM 1044 N N . MET A 1 133 ? -37.704 -7.924 20.818 1.00 56.22 133 MET A N 1
ATOM 1045 C CA . MET A 1 133 ? -37.634 -9.172 21.61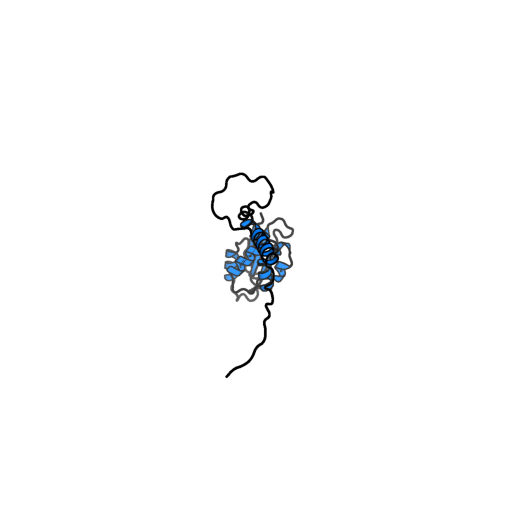0 1.00 56.22 133 MET A CA 1
ATOM 1046 C C . MET A 1 133 ? -37.803 -9.038 23.140 1.00 56.22 133 MET A C 1
ATOM 1048 O O . MET A 1 133 ? -37.582 -10.004 23.873 1.00 56.22 133 MET A O 1
ATOM 1052 N N . ILE A 1 134 ? -38.235 -7.879 23.654 1.00 53.81 134 ILE A N 1
ATOM 1053 C CA . ILE A 1 134 ? -38.439 -7.641 25.101 1.00 53.81 134 ILE A CA 1
ATOM 1054 C C . ILE A 1 134 ? -39.937 -7.702 25.471 1.00 53.81 134 ILE A C 1
ATOM 1056 O O . ILE A 1 134 ? -40.542 -6.704 25.868 1.00 53.81 134 ILE A O 1
ATOM 1060 N N . ASP A 1 135 ? -40.560 -8.880 25.348 1.00 49.22 135 ASP A N 1
ATOM 1061 C CA . ASP A 1 135 ? -41.994 -9.061 25.647 1.00 49.22 135 ASP A CA 1
ATOM 1062 C C . ASP A 1 135 ? -42.306 -8.998 27.161 1.00 49.22 135 ASP A C 1
ATOM 1064 O O . ASP A 1 135 ? -42.165 -9.967 27.908 1.00 49.22 135 ASP A O 1
ATOM 1068 N N . GLY A 1 136 ? -42.774 -7.833 27.617 1.00 53.56 136 GLY A N 1
ATOM 1069 C CA . GLY A 1 136 ? -43.798 -7.736 28.667 1.00 53.56 136 GLY A CA 1
ATOM 1070 C C . GLY A 1 136 ? -43.382 -7.841 30.144 1.00 53.56 136 GLY A C 1
ATOM 1071 O O . GLY A 1 136 ? -44.244 -7.699 31.009 1.00 53.56 136 GLY A O 1
ATOM 1072 N N . ILE A 1 137 ? -42.105 -8.046 30.488 1.00 53.97 137 ILE A N 1
ATOM 1073 C CA . ILE A 1 137 ? -41.693 -8.324 31.888 1.00 53.97 137 ILE A CA 1
ATOM 1074 C C . ILE A 1 137 ? -41.615 -7.062 32.794 1.00 53.97 137 ILE A C 1
ATOM 1076 O O . ILE A 1 137 ? -41.433 -7.184 34.005 1.00 53.97 137 ILE A O 1
ATOM 1080 N N . ILE A 1 138 ? -41.839 -5.843 32.275 1.00 53.44 138 ILE A N 1
ATOM 1081 C CA . ILE A 1 138 ? -41.819 -4.593 33.076 1.00 53.44 138 ILE A CA 1
ATOM 1082 C C . ILE A 1 138 ? -43.163 -3.842 33.054 1.00 53.44 138 ILE A C 1
ATOM 1084 O O . ILE A 1 138 ? -43.271 -2.724 32.554 1.00 53.44 138 ILE A O 1
ATOM 1088 N N . ASN A 1 139 ? -44.183 -4.429 33.687 1.00 42.56 139 ASN A N 1
ATOM 1089 C CA . ASN A 1 139 ? -44.985 -3.709 34.687 1.00 42.56 139 ASN A CA 1
ATOM 1090 C C . ASN A 1 139 ? -45.894 -4.655 35.483 1.00 42.56 139 ASN A C 1
ATOM 1092 O O . ASN A 1 139 ? -46.563 -5.507 34.906 1.00 42.56 139 ASN A O 1
ATOM 1096 N N . ASN A 1 140 ? -46.023 -4.439 36.796 1.00 49.56 140 ASN A N 1
ATOM 1097 C CA . ASN A 1 140 ? -47.067 -5.084 37.608 1.00 49.56 140 ASN A CA 1
ATOM 1098 C C . ASN A 1 140 ? -48.393 -4.297 37.515 1.00 49.56 140 ASN A C 1
ATOM 1100 O O . ASN A 1 140 ? -49.003 -3.949 38.526 1.00 49.56 140 ASN A O 1
ATOM 1104 N N . GLY A 1 141 ? -48.773 -3.944 36.283 1.00 43.66 141 GLY A N 1
ATOM 1105 C CA . GLY A 1 141 ? -50.020 -3.264 35.948 1.00 43.66 141 GLY A CA 1
ATOM 1106 C C . GLY A 1 141 ? -51.179 -4.250 35.810 1.00 43.66 141 GLY A C 1
ATOM 1107 O O . GLY A 1 141 ? -50.979 -5.444 35.583 1.00 43.66 141 GLY A O 1
ATOM 1108 N N . GLU A 1 142 ? -52.402 -3.752 35.968 1.00 49.34 142 GLU A N 1
ATOM 1109 C CA . GLU A 1 142 ? -53.620 -4.564 35.956 1.00 49.34 142 GLU A CA 1
ATOM 1110 C C . GLU A 1 142 ? -53.783 -5.341 34.635 1.00 49.34 142 GLU A C 1
ATOM 1112 O O . GLU A 1 142 ? -53.733 -4.765 33.548 1.00 49.34 142 GLU A O 1
ATOM 1117 N N . ARG A 1 143 ? -53.979 -6.667 34.719 1.00 47.78 143 ARG A N 1
ATOM 1118 C CA . ARG A 1 143 ? -54.182 -7.517 33.535 1.00 47.78 143 ARG A CA 1
ATOM 1119 C C . ARG A 1 143 ? -55.510 -7.179 32.852 1.00 47.78 143 ARG A C 1
ATOM 1121 O O . ARG A 1 143 ? -56.576 -7.517 33.371 1.00 47.78 143 ARG A O 1
ATOM 1128 N N . SER A 1 144 ? -55.434 -6.609 31.650 1.00 46.69 144 SER A N 1
ATOM 1129 C CA . SER A 1 144 ? -56.537 -6.603 30.683 1.00 46.69 144 SER A CA 1
ATOM 1130 C C . SER A 1 144 ? -56.993 -8.038 30.371 1.00 46.69 144 SER A C 1
ATOM 1132 O O . SER A 1 144 ? -56.223 -8.996 30.485 1.00 46.69 144 SER A O 1
ATOM 1134 N N . LYS A 1 145 ? -58.281 -8.215 30.056 1.00 42.91 145 LYS A N 1
ATOM 1135 C CA . LYS A 1 145 ? -58.993 -9.500 30.200 1.00 42.91 145 LYS A CA 1
ATOM 1136 C C . LYS A 1 145 ? -59.017 -10.357 28.926 1.00 42.91 145 LYS A C 1
ATOM 1138 O O . LYS A 1 145 ? -59.875 -11.225 28.795 1.00 42.91 145 LYS A O 1
ATOM 1143 N N . ASP A 1 146 ? -58.064 -10.146 28.022 1.00 51.22 146 ASP A N 1
ATOM 1144 C CA . ASP A 1 146 ? -58.172 -10.572 26.625 1.00 51.22 146 ASP A CA 1
ATOM 1145 C C . ASP A 1 146 ? -56.917 -11.331 26.146 1.00 51.22 146 ASP A C 1
ATOM 1147 O O . ASP A 1 146 ? -56.051 -10.768 25.477 1.00 51.22 146 ASP A O 1
ATOM 1151 N N . LYS A 1 147 ? -56.818 -12.629 26.477 1.00 40.75 147 LYS A N 1
ATOM 1152 C CA . LYS A 1 147 ? -56.002 -13.619 25.739 1.00 40.75 147 LYS A CA 1
ATOM 1153 C C . LYS A 1 147 ? -56.699 -14.986 25.688 1.00 40.75 147 LYS A C 1
ATOM 1155 O O . LYS A 1 147 ? -57.512 -15.322 26.546 1.00 40.75 147 LYS A O 1
ATOM 1160 N N . GLU A 1 148 ? -56.388 -15.73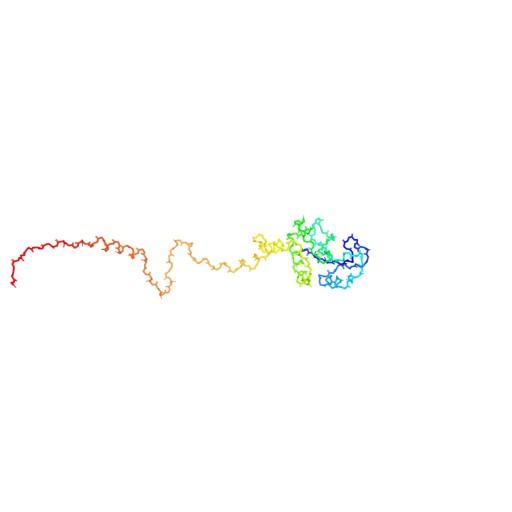3 24.633 1.00 43.84 148 GLU A N 1
ATOM 1161 C CA . GLU A 1 148 ? -57.088 -16.939 24.167 1.00 43.84 148 GLU A CA 1
ATOM 1162 C C . GLU A 1 148 ? -56.830 -18.207 25.017 1.00 43.84 148 GLU A C 1
ATOM 1164 O O . GLU A 1 148 ? -55.842 -18.274 25.755 1.00 43.84 148 GLU A O 1
ATOM 1169 N N . PRO A 1 149 ? -57.703 -19.236 24.936 1.00 46.47 149 PRO A N 1
ATOM 1170 C CA . PRO A 1 149 ? -57.605 -20.424 25.783 1.00 46.47 149 PRO A CA 1
ATOM 1171 C C . PRO A 1 149 ? -56.588 -21.448 25.256 1.00 46.47 149 PRO A C 1
ATOM 1173 O O . PRO A 1 149 ? -56.755 -21.978 24.160 1.00 46.47 149 PRO A O 1
ATOM 1176 N N . GLY A 1 150 ? -55.592 -21.827 26.071 1.00 49.59 150 GLY A N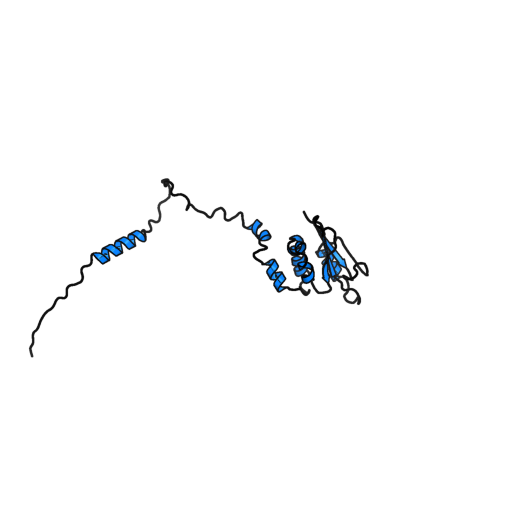 1
ATOM 1177 C CA . GLY A 1 150 ? -54.769 -22.997 25.733 1.00 49.59 150 GLY A CA 1
ATOM 1178 C C . GLY A 1 150 ? -53.393 -23.155 26.380 1.00 49.59 150 GLY A C 1
ATOM 1179 O O . GLY A 1 150 ? -52.432 -23.304 25.636 1.00 49.59 150 GLY A O 1
ATOM 1180 N N . MET A 1 151 ? -53.281 -23.186 27.719 1.00 43.22 151 MET A N 1
ATOM 1181 C CA . MET A 1 151 ? -52.386 -24.103 28.474 1.00 43.22 151 MET A CA 1
ATOM 1182 C C . MET A 1 151 ? -52.290 -23.719 29.964 1.00 43.22 151 MET A C 1
ATOM 1184 O O . MET A 1 151 ? -51.319 -23.098 30.402 1.00 43.22 151 MET A O 1
ATOM 1188 N N . ASP A 1 152 ? -53.237 -24.186 30.780 1.00 50.91 152 ASP A N 1
ATOM 1189 C CA . ASP A 1 152 ? -53.120 -24.171 32.245 1.00 50.91 152 ASP A CA 1
ATOM 1190 C C . ASP A 1 152 ? -52.097 -25.214 32.730 1.00 50.91 152 ASP A C 1
ATOM 1192 O O . ASP A 1 152 ? -52.432 -26.270 33.270 1.00 50.91 152 ASP A O 1
ATOM 1196 N N . LYS A 1 153 ? -50.807 -24.927 32.518 1.00 55.12 153 LYS A N 1
ATOM 1197 C CA . LYS A 1 153 ? -49.711 -25.695 33.122 1.00 55.12 153 LYS A CA 1
ATOM 1198 C C . LYS A 1 153 ? -49.746 -25.453 34.639 1.00 55.12 153 LYS A C 1
ATOM 1200 O O . LYS A 1 153 ? -49.571 -24.306 35.057 1.00 55.12 153 LYS A O 1
ATOM 1205 N N . PRO A 1 154 ? -49.968 -26.482 35.480 1.00 54.91 154 PRO A N 1
ATOM 1206 C CA . PRO A 1 154 ? -50.113 -26.289 36.918 1.00 54.91 154 PRO A CA 1
ATOM 1207 C C . PRO A 1 154 ? -48.829 -25.716 37.523 1.00 54.91 154 PRO A C 1
ATOM 1209 O O . PRO A 1 154 ? -47.725 -26.165 37.216 1.00 54.91 154 PRO A O 1
ATOM 1212 N N . SER A 1 155 ? -48.974 -24.726 38.406 1.00 60.97 155 SER A N 1
ATOM 1213 C CA . SER A 1 155 ? -47.829 -24.069 39.039 1.00 60.97 155 SER A CA 1
ATOM 1214 C C . SER A 1 155 ? -47.010 -25.056 39.874 1.00 60.97 155 SER A C 1
ATOM 1216 O O . SER A 1 155 ? -47.528 -25.685 40.801 1.00 60.97 155 SER A O 1
ATOM 1218 N N . VAL A 1 156 ? -45.705 -25.120 39.595 1.00 58.31 156 VAL A N 1
ATOM 1219 C CA . VAL A 1 156 ? -44.724 -25.937 40.333 1.00 58.31 156 VAL A CA 1
ATOM 1220 C C . VAL A 1 156 ? -44.737 -25.606 41.832 1.00 58.31 156 VAL A C 1
ATOM 1222 O O . VAL A 1 156 ? -44.596 -26.493 42.671 1.00 58.31 156 VAL A O 1
ATOM 1225 N N . LEU A 1 157 ? -44.999 -24.344 42.196 1.00 58.12 157 LEU A N 1
ATOM 1226 C CA . LEU A 1 157 ? -45.144 -23.920 43.593 1.00 58.12 157 LEU A CA 1
ATOM 1227 C C . LEU A 1 157 ? -46.369 -24.565 44.271 1.00 58.12 157 LEU A C 1
ATOM 1229 O O . LEU A 1 157 ? -46.300 -24.952 45.438 1.00 58.12 157 LEU A O 1
ATOM 1233 N N . GLY A 1 158 ? -47.469 -24.735 43.530 1.00 64.88 158 GLY A N 1
ATOM 1234 C CA . GLY A 1 158 ? -48.662 -25.446 43.993 1.00 64.88 158 GLY A CA 1
ATOM 1235 C C . GLY A 1 158 ? -48.375 -26.927 44.245 1.00 64.88 158 GLY A C 1
ATOM 1236 O O . GLY A 1 158 ? -48.644 -27.422 45.340 1.00 64.88 158 GLY A O 1
ATOM 1237 N N . GLN A 1 159 ? -47.728 -27.597 43.288 1.00 64.38 159 GLN A N 1
ATOM 1238 C CA . GLN A 1 159 ? -47.315 -29.002 43.406 1.00 64.38 159 GLN A CA 1
ATOM 1239 C C . GLN A 1 159 ? -46.392 -29.232 44.617 1.00 64.38 159 GLN A C 1
ATOM 1241 O O . GLN A 1 159 ? -46.632 -30.132 45.423 1.00 64.38 159 GLN A O 1
ATOM 1246 N N . LEU A 1 160 ? -45.391 -28.364 44.813 1.00 58.44 160 LEU A N 1
ATOM 1247 C CA . LEU A 1 160 ? -44.491 -28.405 45.974 1.00 58.44 160 LEU A CA 1
ATOM 1248 C C . LEU A 1 160 ? -45.226 -28.201 47.311 1.00 58.44 160 LEU A C 1
ATOM 1250 O O . LEU A 1 160 ? -44.822 -28.774 48.323 1.00 58.44 160 LEU A O 1
ATOM 1254 N N . SER A 1 161 ? -46.305 -27.411 47.334 1.00 64.50 161 SER A N 1
ATOM 1255 C CA . SER A 1 161 ? -47.125 -27.215 48.538 1.00 64.50 161 SER A CA 1
ATOM 1256 C C . SER A 1 161 ? -47.972 -28.446 48.886 1.00 64.50 161 SER A C 1
ATOM 1258 O O . SER A 1 161 ? -48.095 -28.791 50.062 1.00 64.50 161 SER A O 1
ATOM 1260 N N . GLN A 1 162 ? -48.499 -29.146 47.876 1.00 64.12 162 GLN A N 1
ATOM 1261 C CA . GLN A 1 162 ? -49.298 -30.360 48.056 1.00 64.12 162 GLN A CA 1
ATOM 1262 C C . GLN A 1 162 ? -48.424 -31.536 48.504 1.00 64.12 162 GLN A C 1
ATOM 1264 O O . GLN A 1 162 ? -48.732 -32.160 49.517 1.00 64.12 162 GLN A O 1
ATOM 1269 N N . ALA A 1 163 ? -47.281 -31.762 47.846 1.00 64.94 163 ALA A N 1
ATOM 1270 C CA . ALA A 1 163 ? -46.334 -32.813 48.230 1.00 64.94 163 ALA A CA 1
ATOM 1271 C C . ALA A 1 163 ? -45.822 -32.650 49.677 1.00 64.94 163 ALA A C 1
ATOM 1273 O O . ALA A 1 163 ? -45.667 -33.633 50.402 1.00 64.94 163 ALA A O 1
ATOM 1274 N N . LYS A 1 164 ? -45.611 -31.407 50.140 1.00 63.97 164 LYS A N 1
ATOM 1275 C CA . LYS A 1 164 ? -45.230 -31.131 51.537 1.00 63.97 164 LYS A CA 1
ATOM 1276 C C . LYS A 1 164 ? -46.340 -31.425 52.550 1.00 63.97 164 LYS A C 1
ATOM 1278 O O . LYS A 1 164 ? -46.011 -31.812 53.667 1.00 63.97 164 LYS A O 1
ATOM 1283 N N . LYS A 1 165 ? -47.619 -31.264 52.188 1.00 65.50 165 LYS A N 1
ATOM 1284 C CA . LYS A 1 165 ? -48.745 -31.669 53.048 1.00 65.50 165 LYS A CA 1
ATOM 1285 C C . LYS A 1 165 ? -48.908 -33.185 53.085 1.00 65.50 165 LYS A C 1
ATOM 1287 O O . LYS A 1 165 ? -48.949 -33.759 54.166 1.00 65.50 165 LYS A O 1
ATOM 1292 N N . GLU A 1 166 ? -48.907 -33.840 51.926 1.00 62.78 166 GLU A N 1
ATOM 1293 C CA . GLU A 1 166 ? -49.119 -35.289 51.845 1.00 62.78 166 GLU A CA 1
ATOM 1294 C C . GLU A 1 166 ? -48.048 -36.076 52.624 1.00 62.78 166 GLU A C 1
ATOM 1296 O O . GLU A 1 166 ? -48.366 -37.008 53.362 1.00 62.78 166 GLU A O 1
ATOM 1301 N N . CYS A 1 167 ? -46.780 -35.659 52.546 1.00 56.66 167 CYS A N 1
ATOM 1302 C CA . CYS A 1 167 ? -45.700 -36.260 53.335 1.00 56.66 167 CYS A CA 1
ATOM 1303 C C . CYS A 1 167 ? -45.779 -35.965 54.846 1.00 56.66 167 CYS A C 1
ATOM 1305 O O . CYS A 1 167 ? -45.160 -36.690 55.620 1.00 56.66 167 CYS A O 1
ATOM 1307 N N . ALA A 1 168 ? -46.513 -34.934 55.278 1.00 61.09 168 ALA A N 1
ATOM 1308 C CA . ALA A 1 168 ? -46.696 -34.602 56.694 1.00 61.09 168 ALA A CA 1
ATOM 1309 C C . ALA A 1 168 ? -47.878 -35.347 57.345 1.00 61.09 168 ALA A C 1
ATOM 1311 O O . ALA A 1 168 ? -47.897 -35.520 58.561 1.00 61.09 168 ALA A O 1
ATOM 1312 N N . GLU A 1 169 ? -48.853 -35.800 56.551 1.00 58.50 169 GLU A N 1
ATOM 1313 C CA . GLU A 1 169 ? -50.092 -36.433 57.036 1.00 58.50 169 GLU A CA 1
ATOM 1314 C C . GLU A 1 169 ? -50.008 -37.976 57.110 1.00 58.50 169 GLU A C 1
ATOM 1316 O O . GLU A 1 169 ? -50.857 -38.626 57.725 1.00 58.50 169 GLU A O 1
ATOM 1321 N N . ARG A 1 170 ? -48.956 -38.594 56.550 1.00 57.47 170 ARG A N 1
ATOM 1322 C CA . ARG A 1 170 ? -48.722 -40.050 56.618 1.00 57.47 170 ARG A CA 1
ATOM 1323 C C . ARG A 1 170 ? -48.177 -40.482 57.990 1.00 57.47 170 ARG A C 1
ATOM 1325 O O . ARG A 1 170 ? -46.973 -40.420 58.239 1.00 57.47 170 ARG A O 1
ATOM 1332 N N . LYS A 1 171 ? -49.050 -40.999 58.866 1.00 57.47 171 LYS A N 1
ATOM 1333 C CA . LYS A 1 171 ? -48.645 -41.688 60.110 1.00 57.47 171 LYS A CA 1
ATOM 1334 C C . LYS A 1 171 ? -47.759 -42.914 59.782 1.00 57.47 171 LYS A C 1
ATOM 1336 O O . LYS A 1 171 ? -48.104 -43.653 58.858 1.00 57.47 171 LYS A O 1
ATOM 1341 N N . PRO A 1 172 ? -46.661 -43.179 60.521 1.00 55.84 172 PRO A N 1
ATOM 1342 C CA . PRO A 1 172 ? -45.864 -44.393 60.331 1.00 55.84 172 PRO A CA 1
ATOM 1343 C C . PRO A 1 172 ? -46.685 -45.680 60.543 1.00 55.84 172 PRO A C 1
ATOM 1345 O O . PRO A 1 172 ? -47.561 -45.691 61.413 1.00 55.84 172 PRO A O 1
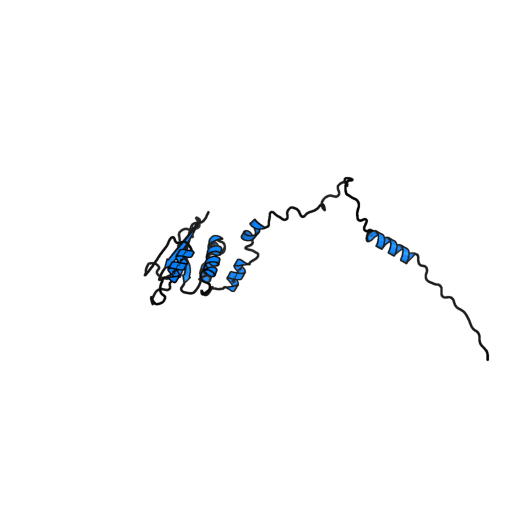ATOM 1348 N N . PRO A 1 173 ? -46.397 -46.774 59.809 1.00 55.41 173 PRO A N 1
ATOM 1349 C CA . PRO A 1 173 ? -47.014 -48.073 60.061 1.00 55.41 173 PRO A CA 1
ATOM 1350 C C . PRO A 1 173 ? -46.591 -48.613 61.435 1.00 55.41 173 PRO A C 1
ATOM 1352 O O . PRO A 1 173 ? -45.421 -48.536 61.812 1.00 55.41 173 PRO A O 1
ATOM 1355 N N . GLU A 1 174 ? -47.541 -49.157 62.194 1.00 49.00 174 GLU A N 1
ATOM 1356 C CA . GLU A 1 174 ? -47.289 -49.617 63.564 1.00 49.00 174 GLU A CA 1
ATOM 1357 C C . GLU A 1 174 ? -46.648 -51.015 63.596 1.00 49.00 174 GLU A C 1
ATOM 1359 O O . GLU A 1 174 ? -47.034 -51.914 62.847 1.00 49.00 174 GLU A O 1
ATOM 1364 N N . LEU A 1 175 ? -45.668 -51.214 64.487 1.00 54.81 175 LEU A N 1
ATOM 1365 C CA . LEU A 1 175 ? -44.991 -52.504 64.661 1.00 54.81 175 LEU A CA 1
ATOM 1366 C C . LEU A 1 175 ? -45.888 -53.501 65.412 1.00 54.81 175 LEU A C 1
ATOM 1368 O O . LEU A 1 175 ? -45.813 -53.628 66.636 1.00 54.81 175 LEU A O 1
ATOM 1372 N N . GLY A 1 176 ? -46.695 -54.256 64.670 1.00 41.50 176 GLY A N 1
ATOM 1373 C CA . GLY A 1 176 ? -47.407 -55.417 65.200 1.00 41.50 176 GLY A CA 1
ATOM 1374 C C . GLY A 1 176 ? -46.449 -56.555 65.574 1.00 41.50 176 GLY A C 1
ATOM 1375 O O . GLY A 1 176 ? -45.802 -57.132 64.703 1.00 41.50 176 GLY A O 1
ATOM 1376 N N . LYS A 1 177 ? -46.389 -56.910 66.864 1.00 50.38 177 LYS A N 1
ATOM 1377 C CA . LYS A 1 177 ? -45.780 -58.160 67.354 1.00 50.38 177 LYS A CA 1
ATOM 1378 C C . LYS A 1 177 ? -46.867 -59.189 67.677 1.00 50.38 177 LYS A C 1
ATOM 1380 O O . LYS A 1 177 ? -47.741 -58.904 68.491 1.00 50.38 177 LYS A O 1
ATOM 1385 N N . PRO A 1 178 ? -46.740 -60.404 67.139 1.00 43.28 178 PRO A N 1
ATOM 1386 C CA . PRO A 1 178 ? -46.792 -61.640 67.929 1.00 43.28 178 PRO A CA 1
ATOM 1387 C C . PRO A 1 178 ? -45.439 -62.375 67.805 1.00 43.28 178 PRO A C 1
ATOM 1389 O O . PRO A 1 178 ? -44.574 -61.956 67.043 1.00 43.28 178 PRO A O 1
ATOM 1392 N N . GLY A 1 179 ? -45.140 -63.455 68.522 1.00 41.12 179 GLY A N 1
ATOM 1393 C CA . GLY A 1 179 ? -45.945 -64.288 69.423 1.00 41.12 179 GLY A CA 1
ATOM 1394 C C . GLY A 1 179 ? -45.472 -65.735 69.240 1.00 41.12 179 GLY A C 1
ATOM 1395 O O . GLY A 1 179 ? -45.265 -66.148 68.103 1.00 41.12 179 GLY A O 1
ATOM 1396 N N . LYS A 1 180 ? -45.201 -66.472 70.323 1.00 45.41 180 LYS A N 1
ATOM 1397 C CA . LYS A 1 180 ? -44.738 -67.870 70.231 1.00 45.41 180 LYS A CA 1
ATOM 1398 C C . LYS A 1 180 ? -45.889 -68.802 69.822 1.00 45.41 180 LYS A C 1
ATOM 1400 O O . LYS A 1 180 ? -47.033 -68.484 70.128 1.00 45.41 180 LYS A O 1
ATOM 1405 N N . ASP A 1 181 ? -45.580 -69.934 69.182 1.00 39.91 181 ASP A N 1
ATOM 1406 C CA . ASP A 1 181 ? -45.562 -71.256 69.846 1.00 39.91 181 ASP A CA 1
ATOM 1407 C C . ASP A 1 181 ? -45.057 -72.382 68.903 1.00 39.91 181 ASP A C 1
ATOM 1409 O O . ASP A 1 181 ? -45.125 -72.269 67.681 1.00 39.91 181 ASP A O 1
ATOM 1413 N N . GLU A 1 182 ? -44.503 -73.441 69.505 1.00 42.25 182 GLU A N 1
ATOM 1414 C CA . GLU A 1 182 ? -44.193 -74.781 68.947 1.00 42.25 182 GLU A CA 1
ATOM 1415 C C . GLU A 1 182 ? -45.135 -75.806 69.639 1.00 42.25 182 GLU A C 1
ATOM 1417 O O . GLU A 1 182 ? -45.755 -75.417 70.636 1.00 42.25 182 GLU A O 1
ATOM 1422 N N . PRO A 1 183 ? -45.206 -77.112 69.274 1.00 51.22 183 PRO A N 1
ATOM 1423 C CA . PRO A 1 183 ? -44.664 -77.855 68.120 1.00 51.22 183 PRO A CA 1
ATOM 1424 C C . PRO A 1 183 ? -45.837 -78.195 67.144 1.00 51.22 183 PRO A C 1
ATOM 1426 O O . PRO A 1 183 ? -46.692 -77.329 66.988 1.00 51.22 183 PRO A O 1
ATOM 1429 N N . GLU A 1 184 ? -46.019 -79.287 66.380 1.00 39.72 184 GLU A N 1
ATOM 1430 C CA . GLU A 1 184 ? -45.411 -80.622 66.115 1.00 39.72 184 GLU A CA 1
ATOM 1431 C C . GLU A 1 184 ? -45.428 -80.859 64.565 1.00 39.72 184 GLU A C 1
ATOM 1433 O O . GLU A 1 184 ? -45.795 -79.939 63.831 1.00 39.72 184 GLU A O 1
ATOM 1438 N N . LEU A 1 185 ? -45.054 -81.994 63.943 1.00 38.91 185 LEU A N 1
ATOM 1439 C CA . LEU A 1 185 ? -44.707 -83.361 64.382 1.00 38.91 185 LEU A CA 1
ATOM 1440 C C . LEU A 1 185 ? -43.717 -83.991 63.379 1.00 38.91 185 LEU A C 1
ATOM 1442 O O . LEU A 1 185 ? -43.927 -83.780 62.162 1.00 38.91 185 LEU A O 1
#

Radius of gyration: 37.67 Å; chains: 1; bounding box: 77×100×85 Å

Foldseek 3Di:
DKDKWKKKAQAPVCRVPDDIDIRHDLVVNLVVQVPNDPPPPPHQIAMWMAMADPDPRHRPIDTQDGRLEGPVVVQVVDVCLLLDPVNLVSNVVNCVSRVRGHYPPVVVNVCSVVPPVNCPVVCVPPPPPCPPPDPDPPDPDDDDDDDDDDDPPDDPVVVVVVVVVVVVPDDDDDDDDDDDDDDDD

pLDDT: mean 74.23, std 19.21, range [38.91, 97.62]